Protein AF-A0A3M1CI33-F1 (afdb_monomer_lite)

Sequence (345 aa):
AIKYLRELHRIFGDWTTALAAYNCGENLVLRLIKRQGINYLDDFWDLYQRLPEQTRRYVPKFIAVLNIVKQPEKFGFELPEPEKPPEVEEIEITKRLHLKDIARVLGVGQDVLVGLNPELRRKVVPSGGYNLKVPRGKGKLASALDSLPEYKPPQPRYVVHRIRQGDTLSGLARRYRVKVADICRVNRIRPNSILRIGQKLRIPNRRGARKARRRGRSAKAVKKARRFVEVVVKPGDSMWGLARRYGSDVDTIKRLNGLRDYSLRVGQKLRIPSSGRQAAAAERHGPSKPGSSESVGTYSVQPGDTLFSIAKRHGMKLQRLLDLNGLEENSAIRPGQVIRVERKD

Secondary structure (DSSP, 8-state):
-HHHHHHHHHHHSSHHHHHHHHHH-HHHHHHHHHHH--SS---TTTTGGGS-HHHHHHHHHHHHHHHHHHSTGGGT--PPPPPPPP-EEEEEE-S-EEHHHHHHHHT--HHHHHHH-TT-TTSEEPSS-EEEEEETT-GGGHHHHHTSPP-PPPP--EEEEE--TT--HHHHHHHHT--HHHHHHHHT--TTPPPPTT-EEEEE-HHHHHHHHHHHHHSSS--S--PEEEEEPPTT--HHHHHHHTT--HHHHHHHTT-SSS---TT-EEEEEPPTTTHHHHTT-S-PPPS----EEEEEPPTT--HHHHHHHTT--HHHHHHHHT--TTPPP-TT-EEEEEPP-

Structure (mmCIF, N/CA/C/O backbone):
data_AF-A0A3M1CI33-F1
#
_entry.id   AF-A0A3M1CI33-F1
#
loop_
_atom_site.group_PDB
_atom_site.id
_atom_site.type_symbol
_atom_site.label_atom_id
_atom_site.label_alt_id
_atom_site.label_comp_id
_atom_site.label_asym_id
_atom_site.label_entity_id
_atom_site.label_seq_id
_atom_site.pdbx_PDB_ins_code
_atom_site.Cartn_x
_atom_site.Cartn_y
_atom_site.Cartn_z
_atom_site.occupancy
_atom_site.B_iso_or_equiv
_atom_site.auth_seq_id
_atom_site.auth_comp_id
_atom_site.auth_asym_id
_atom_site.auth_atom_id
_atom_site.pdbx_PDB_model_num
ATOM 1 N N . ALA A 1 1 ? 10.468 7.128 -9.703 1.00 78.00 1 ALA A N 1
ATOM 2 C CA . ALA A 1 1 ? 11.440 6.082 -10.092 1.00 78.00 1 ALA A CA 1
ATOM 3 C C . ALA A 1 1 ? 12.525 6.631 -11.020 1.00 78.00 1 ALA A C 1
ATOM 5 O O . ALA A 1 1 ? 13.670 6.653 -10.603 1.00 78.00 1 ALA A O 1
ATOM 6 N N . ILE A 1 2 ? 12.190 7.159 -12.208 1.00 87.19 2 ILE A N 1
ATOM 7 C CA . ILE A 1 2 ? 13.179 7.649 -13.198 1.00 87.19 2 ILE A CA 1
ATOM 8 C C . ILE A 1 2 ? 14.143 8.704 -12.629 1.00 87.19 2 ILE A C 1
ATOM 10 O O . ILE A 1 2 ? 15.347 8.591 -12.822 1.00 87.19 2 ILE A O 1
ATOM 14 N N . LYS A 1 3 ? 13.641 9.699 -11.880 1.00 90.50 3 LYS A N 1
ATOM 15 C CA . LYS A 1 3 ? 14.492 10.716 -11.230 1.00 90.50 3 LYS A CA 1
ATOM 16 C C . LYS A 1 3 ? 15.559 10.087 -10.322 1.00 90.50 3 LYS A C 1
ATOM 18 O O . LYS A 1 3 ? 16.711 10.490 -10.383 1.00 90.50 3 LYS A O 1
ATOM 23 N N . TYR A 1 4 ? 15.173 9.072 -9.550 1.00 92.56 4 TYR A N 1
ATOM 24 C CA . TYR A 1 4 ? 16.078 8.356 -8.654 1.00 92.56 4 TYR A CA 1
ATOM 25 C C . TYR A 1 4 ? 17.070 7.471 -9.423 1.00 92.56 4 TYR A C 1
ATOM 27 O O . TYR A 1 4 ? 18.250 7.482 -9.120 1.00 92.56 4 TYR A O 1
ATOM 35 N N . LEU A 1 5 ? 16.647 6.787 -10.493 1.00 93.62 5 LEU A N 1
ATOM 36 C CA . LEU A 1 5 ? 17.579 6.051 -11.363 1.00 93.62 5 LEU A CA 1
ATOM 37 C C . LEU A 1 5 ? 18.634 6.966 -12.005 1.00 93.62 5 LEU A C 1
ATOM 39 O O . LEU A 1 5 ? 19.794 6.582 -12.098 1.00 93.62 5 LEU A O 1
ATOM 43 N N . ARG A 1 6 ? 18.258 8.188 -12.409 1.00 95.62 6 ARG A N 1
ATOM 44 C CA . ARG A 1 6 ? 19.215 9.194 -12.907 1.00 95.62 6 ARG A CA 1
ATOM 45 C C . ARG A 1 6 ? 20.201 9.639 -11.827 1.00 95.62 6 ARG A C 1
ATOM 47 O O . ARG A 1 6 ? 21.358 9.889 -12.136 1.00 95.62 6 ARG A O 1
ATOM 54 N N . GLU A 1 7 ? 19.750 9.756 -10.584 1.00 95.12 7 GLU A N 1
ATOM 55 C CA . GLU A 1 7 ? 20.612 10.063 -9.440 1.00 95.12 7 GLU A CA 1
ATOM 56 C C . GLU A 1 7 ? 21.604 8.927 -9.171 1.00 95.12 7 GLU A C 1
ATOM 58 O O . GLU A 1 7 ? 22.800 9.179 -9.093 1.00 95.12 7 GLU A O 1
ATOM 63 N N . LEU A 1 8 ? 21.139 7.675 -9.172 1.00 94.06 8 LEU A N 1
ATOM 64 C CA . LEU A 1 8 ? 22.005 6.498 -9.071 1.00 94.06 8 LEU A CA 1
ATOM 65 C C . LEU A 1 8 ? 23.036 6.454 -10.205 1.00 94.06 8 LEU A C 1
ATOM 67 O O . LEU A 1 8 ? 24.209 6.212 -9.953 1.00 94.06 8 LEU A O 1
ATOM 71 N N . HIS A 1 9 ? 22.637 6.761 -11.439 1.00 93.75 9 HIS A N 1
ATOM 72 C CA . HIS A 1 9 ? 23.576 6.846 -12.557 1.00 93.75 9 HIS A CA 1
ATOM 73 C C . HIS A 1 9 ? 24.620 7.958 -12.371 1.00 93.75 9 HIS A C 1
ATOM 75 O O . HIS A 1 9 ? 25.774 7.777 -12.732 1.00 93.75 9 HIS A O 1
ATOM 81 N N . ARG A 1 10 ? 24.259 9.105 -11.782 1.00 93.19 10 ARG A N 1
ATOM 82 C CA . ARG A 1 10 ? 25.243 10.153 -11.447 1.00 93.19 10 ARG A CA 1
ATOM 83 C C . ARG A 1 10 ? 26.230 9.704 -10.369 1.00 93.19 10 ARG A C 1
ATOM 85 O O . ARG A 1 10 ? 27.366 10.151 -10.395 1.00 93.19 10 ARG A O 1
ATOM 92 N N . ILE A 1 11 ? 25.794 8.855 -9.437 1.00 90.06 11 ILE A N 1
ATOM 93 C CA . ILE A 1 11 ? 26.641 8.311 -8.366 1.00 90.06 11 ILE A CA 1
ATOM 94 C C . ILE A 1 11 ? 27.604 7.252 -8.914 1.00 90.06 11 ILE A C 1
ATOM 96 O O . ILE A 1 11 ? 28.782 7.273 -8.576 1.00 90.06 11 ILE A O 1
ATOM 100 N N . PHE A 1 12 ? 27.102 6.319 -9.727 1.00 89.44 12 PHE A N 1
ATOM 101 C CA . PHE A 1 12 ? 27.856 5.133 -10.147 1.00 89.44 12 PHE A CA 1
ATOM 102 C C . PHE A 1 12 ? 28.451 5.224 -11.555 1.00 89.44 12 PHE A C 1
ATOM 104 O O . PHE A 1 12 ? 29.229 4.357 -11.918 1.00 89.44 12 PHE A O 1
ATOM 111 N N . GLY A 1 13 ? 28.073 6.215 -12.365 1.00 88.88 13 GLY A N 1
ATOM 112 C CA . GLY A 1 13 ? 28.573 6.422 -13.731 1.00 88.88 13 GLY A CA 1
ATOM 113 C C . GLY A 1 13 ? 28.147 5.375 -14.770 1.00 88.88 13 GLY A C 1
ATOM 114 O O . GLY A 1 13 ? 28.342 5.608 -15.958 1.00 88.88 13 GLY A O 1
ATOM 115 N N . ASP A 1 14 ? 27.531 4.269 -14.345 1.00 90.06 14 ASP A N 1
ATOM 116 C CA . ASP A 1 14 ? 27.065 3.183 -15.206 1.00 90.06 14 ASP A CA 1
ATOM 117 C C . ASP A 1 14 ? 25.611 2.770 -14.896 1.00 90.06 14 ASP A C 1
ATOM 119 O O . ASP A 1 14 ? 25.157 2.731 -13.743 1.00 90.06 14 ASP A O 1
ATOM 123 N N . TRP A 1 15 ? 24.859 2.436 -15.949 1.00 92.81 15 TRP A N 1
ATOM 124 C CA . TRP A 1 15 ? 23.454 2.043 -15.848 1.00 92.81 15 TRP A CA 1
ATOM 125 C C . TRP A 1 15 ? 23.265 0.657 -15.237 1.00 92.81 15 TRP A C 1
ATOM 127 O O . TRP A 1 15 ? 22.269 0.444 -14.542 1.00 92.81 15 TRP A O 1
ATOM 137 N N . THR A 1 16 ? 24.181 -0.286 -15.460 1.00 94.44 16 THR A N 1
ATOM 138 C CA . THR A 1 16 ? 24.061 -1.636 -14.892 1.00 94.44 16 THR A CA 1
ATOM 139 C C . THR A 1 16 ? 24.287 -1.617 -13.379 1.00 94.44 16 THR A C 1
ATOM 141 O O . THR A 1 16 ? 23.487 -2.195 -12.632 1.00 94.44 16 THR A O 1
ATOM 144 N N . THR A 1 17 ? 25.254 -0.833 -12.899 1.00 93.19 17 THR A N 1
ATOM 145 C CA . THR A 1 17 ? 25.469 -0.579 -11.467 1.00 93.19 17 THR A CA 1
ATOM 146 C C . THR A 1 17 ? 24.316 0.224 -10.860 1.00 93.19 17 THR A C 1
ATOM 148 O O . THR A 1 17 ? 23.831 -0.112 -9.775 1.00 93.19 17 THR A O 1
ATOM 151 N N . ALA A 1 18 ? 23.780 1.223 -11.572 1.00 94.75 18 ALA A N 1
ATOM 152 C CA . ALA A 1 18 ? 22.598 1.962 -11.124 1.00 94.75 18 ALA A CA 1
ATOM 153 C C . ALA A 1 18 ? 21.359 1.057 -10.977 1.00 94.75 18 ALA A C 1
ATOM 155 O O . ALA A 1 18 ? 20.612 1.179 -10.003 1.00 94.75 18 ALA A O 1
ATOM 156 N N . LEU A 1 19 ? 21.147 0.109 -11.898 1.00 94.94 19 LEU A N 1
ATOM 157 C CA . LEU A 1 19 ? 20.074 -0.888 -11.804 1.00 94.94 19 LEU A CA 1
ATOM 158 C C . LEU A 1 19 ? 20.275 -1.836 -10.615 1.00 94.94 19 LEU A C 1
ATOM 160 O O . LEU A 1 19 ? 19.308 -2.154 -9.915 1.00 94.94 19 LEU A O 1
ATOM 164 N N . ALA A 1 20 ? 21.512 -2.258 -10.350 1.00 95.38 20 ALA A N 1
ATOM 165 C CA . ALA A 1 20 ? 21.834 -3.065 -9.178 1.00 95.38 20 ALA A CA 1
ATOM 166 C C . ALA A 1 20 ? 21.543 -2.307 -7.872 1.00 95.38 20 ALA A C 1
ATOM 168 O O . ALA A 1 20 ? 20.872 -2.836 -6.979 1.00 95.38 20 ALA A O 1
ATOM 169 N N . ALA A 1 21 ? 21.975 -1.046 -7.786 1.00 94.81 21 ALA A N 1
ATOM 170 C CA . ALA A 1 21 ? 21.731 -0.166 -6.647 1.00 94.81 21 ALA A CA 1
ATOM 171 C C . ALA A 1 21 ? 20.241 0.127 -6.440 1.00 94.81 21 ALA A C 1
ATOM 173 O O . ALA A 1 21 ? 19.770 0.151 -5.306 1.00 94.81 21 ALA A O 1
ATOM 174 N N . TYR A 1 22 ? 19.468 0.271 -7.517 1.00 94.81 22 TYR A N 1
ATOM 175 C CA . TYR A 1 22 ? 18.018 0.425 -7.427 1.00 94.81 22 TYR A CA 1
ATOM 176 C C . TYR A 1 22 ? 17.343 -0.804 -6.798 1.00 94.81 22 TYR A C 1
ATOM 178 O O . TYR A 1 22 ? 16.369 -0.666 -6.059 1.00 94.81 22 TYR A O 1
ATOM 186 N N . ASN A 1 23 ? 17.866 -2.006 -7.065 1.00 95.25 23 ASN A N 1
ATOM 187 C CA . ASN A 1 23 ? 17.307 -3.255 -6.552 1.00 95.25 23 ASN A CA 1
ATOM 188 C C . ASN A 1 23 ? 17.706 -3.554 -5.095 1.00 95.25 23 ASN A C 1
ATOM 190 O O . ASN A 1 23 ? 16.839 -3.900 -4.294 1.00 95.25 23 ASN A O 1
ATOM 194 N N . CYS A 1 24 ? 18.989 -3.421 -4.736 1.00 94.00 24 CYS A N 1
ATOM 195 C CA . CYS A 1 24 ? 19.491 -3.787 -3.397 1.00 94.00 24 CYS A CA 1
ATOM 196 C C . CYS A 1 24 ? 19.900 -2.618 -2.496 1.00 94.00 24 CYS A C 1
ATOM 198 O O . CYS A 1 24 ? 20.311 -2.834 -1.354 1.00 94.00 24 CYS A O 1
ATOM 200 N N . GLY A 1 25 ? 19.743 -1.390 -2.981 1.00 94.56 25 GLY A N 1
ATOM 201 C CA . GLY A 1 25 ? 20.085 -0.161 -2.281 1.00 94.56 25 GLY A CA 1
ATOM 202 C C . GLY A 1 25 ? 21.500 0.326 -2.592 1.00 94.56 25 GLY A C 1
ATOM 203 O O . GLY A 1 25 ? 22.479 -0.416 -2.501 1.00 94.56 25 GLY A O 1
ATOM 204 N N . GLU A 1 26 ? 21.614 1.624 -2.865 1.00 94.00 26 GLU A N 1
ATOM 205 C CA . GLU A 1 26 ? 22.874 2.330 -3.140 1.00 94.00 26 GLU A CA 1
ATOM 206 C C . GLU A 1 26 ? 23.936 2.129 -2.049 1.00 94.00 26 GLU A C 1
ATOM 208 O O . GLU A 1 26 ? 25.097 1.871 -2.348 1.00 94.00 26 GLU A O 1
ATOM 213 N N . ASN A 1 27 ? 23.535 2.132 -0.774 1.00 93.81 27 ASN A N 1
ATOM 214 C CA . ASN A 1 27 ? 24.447 1.965 0.359 1.00 93.81 27 ASN A CA 1
ATOM 215 C C . ASN A 1 27 ? 25.065 0.565 0.436 1.00 93.81 27 ASN A C 1
ATOM 217 O O . ASN A 1 27 ? 26.115 0.375 1.052 1.00 93.81 27 ASN A O 1
ATOM 221 N N . LEU A 1 28 ? 24.408 -0.454 -0.124 1.00 93.62 28 LEU A N 1
ATOM 222 C CA . LEU A 1 28 ? 25.008 -1.779 -0.225 1.00 93.62 28 LEU A CA 1
ATOM 223 C C . LEU A 1 28 ? 26.097 -1.772 -1.294 1.00 93.62 28 LEU A C 1
ATOM 225 O O . LEU A 1 28 ? 27.211 -2.199 -1.005 1.00 93.62 28 LEU A O 1
ATOM 229 N N . VAL A 1 29 ? 25.784 -1.235 -2.474 1.00 91.81 29 VAL A N 1
ATOM 230 C CA . VAL A 1 29 ? 26.711 -1.136 -3.607 1.00 91.81 29 VAL A CA 1
ATOM 231 C C . VAL A 1 29 ? 27.935 -0.297 -3.231 1.00 91.81 29 VAL A C 1
ATOM 233 O O . VAL A 1 29 ? 29.051 -0.796 -3.309 1.00 91.81 29 VAL A O 1
ATOM 236 N N . LEU A 1 30 ? 27.750 0.900 -2.666 1.00 90.44 30 LEU A N 1
ATOM 237 C CA . LEU A 1 30 ? 28.849 1.756 -2.193 1.00 90.44 30 LEU A CA 1
ATOM 238 C C . LEU A 1 30 ? 29.751 1.059 -1.162 1.00 90.44 30 LEU A C 1
ATOM 240 O O . LEU A 1 30 ? 30.970 1.211 -1.193 1.00 90.44 30 LEU A O 1
ATOM 244 N N . ARG A 1 31 ? 29.181 0.259 -0.248 1.00 90.44 31 ARG A N 1
ATOM 245 C CA . ARG A 1 31 ? 29.970 -0.529 0.719 1.00 90.44 31 ARG A CA 1
ATOM 246 C C . ARG A 1 31 ? 30.738 -1.679 0.077 1.00 90.44 31 ARG A C 1
ATOM 248 O O . ARG A 1 31 ? 31.712 -2.139 0.671 1.00 90.44 31 ARG A O 1
ATOM 255 N N . LEU A 1 32 ? 30.267 -2.220 -1.043 1.00 89.62 32 LEU A N 1
ATOM 256 C CA . LEU A 1 32 ? 31.001 -3.237 -1.792 1.00 89.62 32 LEU A CA 1
ATOM 257 C C . LEU A 1 32 ? 32.177 -2.598 -2.524 1.00 89.62 32 LEU A C 1
ATOM 259 O O . LEU A 1 32 ? 33.297 -3.046 -2.301 1.00 89.62 32 LEU A O 1
ATOM 263 N N . ILE A 1 33 ? 31.929 -1.502 -3.245 1.00 86.81 33 ILE A N 1
ATOM 264 C CA . ILE A 1 33 ? 32.954 -0.715 -3.947 1.00 86.81 33 ILE A CA 1
ATOM 265 C C . ILE A 1 33 ? 34.055 -0.281 -2.971 1.00 86.81 33 ILE A C 1
ATOM 267 O O . ILE A 1 33 ? 35.228 -0.604 -3.131 1.00 86.81 33 ILE A O 1
ATOM 271 N N . LYS A 1 34 ? 33.673 0.345 -1.849 1.00 85.06 34 LYS A N 1
ATOM 272 C CA . LYS A 1 34 ? 34.632 0.822 -0.840 1.00 85.06 34 LYS A CA 1
ATOM 273 C C . LYS A 1 34 ? 35.506 -0.291 -0.244 1.00 85.06 34 LYS A C 1
ATOM 275 O O . LYS A 1 34 ? 36.635 -0.027 0.150 1.00 85.06 34 LYS A O 1
ATOM 280 N N . ARG A 1 35 ? 34.998 -1.525 -0.143 1.00 83.12 35 ARG A N 1
ATOM 281 C CA . ARG A 1 35 ? 35.757 -2.664 0.408 1.00 83.12 35 ARG A CA 1
ATOM 282 C C . ARG A 1 35 ? 36.789 -3.231 -0.559 1.00 83.12 35 ARG A C 1
ATOM 284 O O . ARG A 1 35 ? 37.638 -3.993 -0.116 1.00 83.12 35 ARG A O 1
ATOM 291 N N . GLN A 1 36 ? 36.704 -2.897 -1.842 1.00 73.81 36 GLN A N 1
ATOM 292 C CA . GLN A 1 36 ? 37.652 -3.381 -2.839 1.00 73.81 36 GLN A CA 1
ATOM 293 C C . GLN A 1 36 ? 39.007 -2.683 -2.686 1.00 73.81 36 GLN A C 1
ATOM 295 O O . GLN A 1 36 ? 40.036 -3.302 -2.924 1.00 73.81 36 GLN A O 1
ATOM 300 N N . GLY A 1 37 ? 39.005 -1.420 -2.239 1.00 67.25 37 GLY A N 1
ATOM 301 C CA . GLY A 1 37 ? 40.228 -0.634 -2.062 1.00 67.25 37 GLY A CA 1
ATOM 302 C C . GLY A 1 37 ? 40.917 -0.275 -3.381 1.00 67.25 37 GLY A C 1
ATOM 303 O O . GLY A 1 37 ? 42.125 -0.064 -3.383 1.00 67.25 37 GLY A O 1
ATOM 304 N N . ILE A 1 38 ? 40.170 -0.232 -4.490 1.00 66.38 38 ILE A N 1
ATOM 305 C CA . ILE A 1 38 ? 40.704 0.001 -5.836 1.00 66.38 38 ILE A CA 1
ATOM 306 C C . ILE A 1 38 ? 40.180 1.339 -6.377 1.00 66.38 38 ILE A C 1
ATOM 308 O O . ILE A 1 38 ? 39.038 1.710 -6.122 1.00 66.38 38 ILE A O 1
ATOM 312 N N . ASN A 1 39 ? 41.029 2.072 -7.104 1.00 56.47 39 ASN A N 1
ATOM 313 C CA . ASN A 1 39 ? 40.756 3.414 -7.642 1.00 56.47 39 ASN A CA 1
ATOM 314 C C . ASN A 1 39 ? 40.102 3.399 -9.042 1.00 56.47 39 ASN A C 1
ATOM 316 O O . ASN A 1 39 ? 40.290 4.340 -9.812 1.00 56.47 39 ASN A O 1
ATOM 320 N N . TYR A 1 40 ? 39.360 2.348 -9.399 1.00 60.31 40 TYR A N 1
ATOM 321 C CA . TYR A 1 40 ? 38.567 2.317 -10.632 1.00 60.31 40 TYR A CA 1
ATOM 322 C C . TYR A 1 40 ? 37.067 2.332 -10.317 1.00 60.31 40 TYR A C 1
ATOM 324 O O . TYR A 1 40 ? 36.633 1.980 -9.219 1.00 60.31 40 TYR A O 1
ATOM 332 N N . LEU A 1 41 ? 36.276 2.798 -11.283 1.00 61.72 41 LEU A N 1
ATOM 333 C CA . LEU A 1 41 ? 34.821 2.800 -11.200 1.00 61.72 41 LEU A CA 1
ATOM 334 C C . LEU A 1 41 ? 34.321 1.368 -11.439 1.00 61.72 41 LEU A C 1
ATOM 336 O O . LEU A 1 41 ? 34.299 0.923 -12.580 1.00 61.72 41 LEU A O 1
ATOM 340 N N . ASP A 1 42 ? 33.974 0.654 -10.367 1.00 67.94 42 ASP A N 1
ATOM 341 C CA . ASP A 1 42 ? 33.413 -0.702 -10.451 1.00 67.94 42 ASP A CA 1
ATOM 342 C C . ASP A 1 42 ? 32.134 -0.730 -11.303 1.00 67.94 42 ASP A C 1
ATOM 344 O O . ASP A 1 42 ? 31.173 0.009 -11.035 1.00 67.94 42 ASP A O 1
ATOM 348 N N . ASP A 1 43 ? 32.089 -1.646 -12.271 1.00 83.00 43 ASP A N 1
ATOM 349 C CA . ASP A 1 43 ? 30.861 -1.962 -12.988 1.00 83.00 43 ASP A CA 1
ATOM 350 C C . ASP A 1 43 ? 30.059 -3.079 -12.284 1.00 83.00 43 ASP A C 1
ATOM 352 O O . ASP A 1 43 ? 30.451 -3.658 -11.262 1.00 83.00 43 ASP A O 1
ATOM 356 N N . PHE A 1 44 ? 28.859 -3.368 -12.786 1.00 90.12 44 PHE A N 1
ATOM 357 C CA . PHE A 1 44 ? 28.011 -4.412 -12.210 1.00 90.12 44 PHE A CA 1
ATOM 358 C C . PHE A 1 44 ? 28.672 -5.798 -12.223 1.00 90.12 44 PHE A C 1
ATOM 360 O O . PHE A 1 44 ? 28.406 -6.607 -11.326 1.00 90.12 44 PHE A O 1
ATOM 367 N N . TRP A 1 45 ? 29.477 -6.093 -13.242 1.00 90.19 45 TRP A N 1
ATOM 368 C CA . TRP A 1 45 ? 30.092 -7.397 -13.456 1.00 90.19 45 TRP A CA 1
ATOM 369 C C . TRP A 1 45 ? 31.260 -7.620 -12.498 1.00 90.19 45 TRP A C 1
ATOM 371 O O . TRP A 1 45 ? 31.359 -8.710 -11.929 1.00 90.19 45 TRP A O 1
ATOM 381 N N . ASP A 1 46 ? 32.027 -6.573 -12.200 1.00 88.25 46 ASP A N 1
ATOM 382 C CA . ASP A 1 46 ? 33.055 -6.577 -11.152 1.00 88.25 46 ASP A CA 1
ATOM 383 C C . ASP A 1 46 ? 32.446 -6.879 -9.775 1.00 88.25 46 ASP A C 1
ATOM 385 O O . ASP A 1 46 ? 32.970 -7.656 -8.967 1.00 88.25 46 ASP A O 1
ATOM 389 N N . LEU A 1 47 ? 31.267 -6.308 -9.510 1.00 89.00 47 LEU A N 1
ATOM 390 C CA . LEU A 1 47 ? 30.529 -6.515 -8.264 1.00 89.00 47 LEU A CA 1
ATOM 391 C C . LEU A 1 47 ? 29.726 -7.816 -8.239 1.00 89.00 47 LEU A C 1
ATOM 393 O O . LEU A 1 47 ? 29.218 -8.184 -7.171 1.00 89.00 47 LEU A O 1
ATOM 397 N N . TYR A 1 48 ? 29.605 -8.518 -9.371 1.00 91.94 48 TYR A N 1
ATOM 398 C CA . TYR A 1 48 ? 28.605 -9.559 -9.578 1.00 91.94 48 TYR A CA 1
ATOM 399 C C . TYR A 1 48 ? 28.613 -10.570 -8.445 1.00 91.94 48 TYR A C 1
ATOM 401 O O . TYR A 1 48 ? 27.614 -10.699 -7.754 1.00 91.94 48 TYR A O 1
ATOM 409 N N . GLN A 1 49 ? 29.739 -11.230 -8.169 1.00 91.38 49 GLN A N 1
ATOM 410 C CA . GLN A 1 49 ? 29.808 -12.306 -7.170 1.00 91.38 49 GLN A CA 1
ATOM 411 C C . GLN A 1 49 ? 29.525 -11.848 -5.730 1.00 91.38 49 GLN A C 1
ATOM 413 O O . GLN A 1 49 ? 29.143 -12.662 -4.889 1.00 91.38 49 GLN A O 1
ATOM 418 N N . ARG A 1 50 ? 29.681 -10.552 -5.439 1.00 90.81 50 ARG A N 1
ATOM 419 C CA . ARG A 1 50 ? 29.511 -9.975 -4.097 1.00 90.81 50 ARG A CA 1
ATOM 420 C C . ARG A 1 50 ? 28.111 -9.401 -3.866 1.00 90.81 50 ARG A C 1
ATOM 422 O O . ARG A 1 50 ? 27.762 -9.065 -2.731 1.00 90.81 50 ARG A O 1
ATOM 429 N N . LEU A 1 51 ? 27.306 -9.282 -4.921 1.00 93.06 51 LEU A N 1
ATOM 430 C CA . LEU A 1 51 ? 25.934 -8.795 -4.843 1.00 93.06 51 LEU A CA 1
ATOM 431 C C . LEU A 1 51 ? 24.965 -9.879 -4.335 1.00 93.06 51 LEU A C 1
ATOM 433 O O . LEU A 1 51 ? 25.165 -11.075 -4.580 1.00 93.06 51 LEU A O 1
ATOM 437 N N . PRO A 1 52 ? 23.858 -9.482 -3.675 1.00 95.50 52 PRO A N 1
ATOM 438 C CA . PRO A 1 52 ? 22.784 -10.405 -3.328 1.00 95.50 52 PRO A CA 1
ATOM 439 C C . PRO A 1 52 ? 22.292 -11.179 -4.554 1.00 95.50 52 PRO A C 1
ATOM 441 O O . PRO A 1 52 ? 22.183 -10.627 -5.649 1.00 95.50 52 PRO A O 1
ATOM 444 N N . GLU A 1 53 ? 21.927 -12.449 -4.371 1.00 95.31 53 GLU A N 1
ATOM 445 C CA . GLU A 1 53 ? 21.472 -13.310 -5.472 1.00 95.31 53 GLU A CA 1
ATOM 446 C C . GLU A 1 53 ? 20.300 -12.711 -6.262 1.00 95.31 53 GLU A C 1
ATOM 448 O O . GLU A 1 53 ? 20.257 -12.808 -7.489 1.00 95.31 53 GLU A O 1
ATOM 453 N N . GLN A 1 54 ? 19.377 -12.038 -5.572 1.00 93.75 54 GLN A N 1
ATOM 454 C CA . GLN A 1 54 ? 18.260 -11.344 -6.211 1.00 93.75 54 GLN A CA 1
ATOM 455 C C . GLN A 1 54 ? 18.753 -10.282 -7.206 1.00 93.75 54 GLN A C 1
ATOM 457 O O . GLN A 1 54 ? 18.294 -10.264 -8.347 1.00 93.75 54 GLN A O 1
ATOM 462 N N . THR A 1 55 ? 19.741 -9.471 -6.819 1.00 95.12 55 THR A N 1
ATOM 463 C CA . THR A 1 55 ? 20.341 -8.424 -7.659 1.00 95.12 55 THR A CA 1
ATOM 464 C C . THR A 1 55 ? 21.131 -9.003 -8.825 1.00 95.12 55 THR A C 1
ATOM 466 O O . THR A 1 55 ? 20.973 -8.547 -9.957 1.00 95.12 55 THR A O 1
ATOM 469 N N . ARG A 1 56 ? 21.934 -10.048 -8.570 1.00 95.31 56 ARG A N 1
ATOM 470 C CA . ARG A 1 56 ? 22.713 -10.754 -9.605 1.00 95.31 56 ARG A CA 1
ATOM 471 C C . ARG A 1 56 ? 21.829 -11.304 -10.716 1.00 95.31 56 ARG A C 1
ATOM 473 O O . ARG A 1 56 ? 22.247 -11.365 -11.864 1.00 95.31 56 ARG A O 1
ATOM 480 N N . ARG A 1 57 ? 20.598 -11.699 -10.384 1.00 95.75 57 ARG A N 1
ATOM 481 C CA . ARG A 1 57 ? 19.597 -12.149 -11.360 1.00 95.75 57 ARG A CA 1
ATOM 482 C C . ARG A 1 57 ? 18.800 -10.993 -11.965 1.00 95.75 57 ARG A C 1
ATOM 484 O O . ARG A 1 57 ? 18.315 -11.131 -13.081 1.00 95.75 57 ARG A O 1
ATOM 491 N N . TYR A 1 58 ? 18.633 -9.885 -11.248 1.00 95.62 58 TYR A N 1
ATOM 492 C CA . TYR A 1 58 ? 17.816 -8.748 -11.674 1.00 95.62 58 TYR A CA 1
ATOM 493 C C . TYR A 1 58 ? 18.383 -8.046 -12.914 1.00 95.62 58 TYR A C 1
ATOM 495 O O . TYR A 1 58 ? 17.665 -7.891 -13.901 1.00 95.62 58 TYR A O 1
ATOM 503 N N . VAL A 1 59 ? 19.661 -7.657 -12.890 1.00 95.31 59 VAL A N 1
ATOM 504 C CA . VAL A 1 59 ? 20.262 -6.865 -13.979 1.00 95.31 59 VAL A CA 1
ATOM 505 C C . VAL A 1 59 ? 20.358 -7.659 -15.293 1.00 95.31 59 VAL A C 1
ATOM 507 O O . VAL A 1 59 ? 19.858 -7.159 -16.301 1.00 95.31 59 VAL A O 1
ATOM 510 N N . PRO A 1 60 ? 20.855 -8.917 -15.328 1.00 96.38 60 PRO A N 1
ATOM 511 C CA . PRO A 1 60 ? 20.870 -9.703 -16.563 1.00 96.38 60 PRO A CA 1
ATOM 512 C C . PRO A 1 60 ? 19.470 -9.970 -17.120 1.00 96.38 60 PRO A C 1
ATOM 514 O O . PRO A 1 60 ? 19.277 -9.923 -18.331 1.00 96.38 60 PRO A O 1
ATOM 517 N N . LYS A 1 61 ? 18.465 -10.190 -16.256 1.00 96.12 61 LYS A N 1
ATOM 518 C CA . LYS A 1 61 ? 17.066 -10.314 -16.698 1.00 96.12 61 LYS A CA 1
ATOM 519 C C . LYS A 1 61 ? 16.568 -9.035 -17.358 1.00 96.12 61 LYS A C 1
ATOM 521 O O . LYS A 1 61 ? 15.895 -9.112 -18.378 1.00 96.12 61 LYS A O 1
ATOM 526 N N . PHE A 1 62 ? 16.897 -7.875 -16.795 1.00 94.88 62 PHE A N 1
ATOM 527 C CA . PHE A 1 62 ? 16.529 -6.592 -17.385 1.00 94.88 62 PHE A CA 1
ATOM 528 C C . PHE A 1 62 ? 17.150 -6.421 -18.779 1.00 94.88 62 PHE A C 1
ATOM 530 O O . PHE A 1 62 ? 16.449 -6.062 -19.722 1.00 94.88 62 PHE A O 1
ATOM 537 N N . ILE A 1 63 ? 18.439 -6.747 -18.929 1.00 94.31 63 ILE A N 1
ATOM 538 C CA . ILE A 1 63 ? 19.146 -6.709 -20.220 1.00 94.31 63 ILE A CA 1
ATOM 539 C C . ILE A 1 63 ? 18.522 -7.698 -21.218 1.00 94.31 63 ILE A C 1
ATOM 541 O O . ILE A 1 63 ? 18.295 -7.342 -22.371 1.00 94.31 63 ILE A O 1
ATOM 545 N N . ALA A 1 64 ? 18.185 -8.914 -20.781 1.00 95.19 64 ALA A N 1
ATOM 546 C CA . ALA A 1 64 ? 17.524 -9.908 -21.624 1.00 95.19 64 ALA A CA 1
ATOM 547 C C . ALA A 1 64 ? 16.158 -9.417 -22.130 1.00 95.19 64 ALA A C 1
ATOM 549 O O . ALA A 1 64 ? 15.887 -9.501 -23.324 1.00 95.19 64 ALA A O 1
ATOM 550 N N . VAL A 1 65 ? 15.329 -8.839 -21.252 1.00 94.94 65 VAL A N 1
ATOM 551 C CA . VAL A 1 65 ? 14.042 -8.240 -21.644 1.00 94.94 65 VAL A CA 1
ATOM 552 C C . VAL A 1 65 ? 14.254 -7.096 -22.632 1.00 94.94 65 VAL A C 1
ATOM 554 O O . VAL A 1 65 ? 13.548 -7.025 -23.630 1.00 94.94 65 VAL A O 1
ATOM 557 N N . LEU A 1 66 ? 15.247 -6.230 -22.405 1.00 94.38 66 LEU A N 1
ATOM 558 C CA . LEU A 1 66 ? 15.573 -5.149 -23.336 1.00 94.38 66 LEU A CA 1
ATOM 559 C C . LEU A 1 66 ? 15.959 -5.684 -24.723 1.00 94.38 66 LEU A C 1
ATOM 561 O O . LEU A 1 66 ? 15.529 -5.127 -25.729 1.00 94.38 66 LEU A O 1
ATOM 565 N N . ASN A 1 67 ? 16.741 -6.763 -24.781 1.00 94.50 67 ASN A N 1
ATOM 566 C CA . ASN A 1 67 ? 17.129 -7.399 -26.040 1.00 94.50 67 ASN A CA 1
ATOM 567 C C . ASN A 1 67 ? 15.927 -8.020 -26.761 1.00 94.50 67 ASN A C 1
ATOM 569 O O . ASN A 1 67 ? 15.797 -7.834 -27.968 1.00 94.50 67 ASN A O 1
ATOM 573 N N . ILE A 1 68 ? 15.029 -8.685 -26.025 1.00 94.62 68 ILE A N 1
ATOM 574 C CA . ILE A 1 68 ? 13.781 -9.228 -26.576 1.00 94.62 68 ILE A CA 1
ATOM 575 C C . ILE A 1 68 ? 12.908 -8.101 -27.126 1.00 94.62 68 ILE A C 1
ATOM 577 O O . ILE A 1 68 ? 12.469 -8.176 -28.262 1.00 94.62 68 ILE A O 1
ATOM 581 N N . VAL A 1 69 ? 12.699 -7.023 -26.368 1.00 93.81 69 VAL A N 1
ATOM 582 C CA . VAL A 1 69 ? 11.854 -5.899 -26.805 1.00 93.81 69 VAL A CA 1
ATOM 583 C C . VAL A 1 69 ? 12.425 -5.190 -28.035 1.00 93.81 69 VAL A C 1
ATOM 585 O O . VAL A 1 69 ? 11.664 -4.735 -28.882 1.00 93.81 69 VAL A O 1
ATOM 588 N N . LYS A 1 70 ? 13.755 -5.105 -28.161 1.00 93.69 70 LYS A N 1
ATOM 589 C CA . LYS A 1 70 ? 14.413 -4.503 -29.331 1.00 93.69 70 LYS A CA 1
ATOM 590 C C . LYS A 1 70 ? 14.357 -5.378 -30.584 1.00 93.69 70 LYS A C 1
ATOM 592 O O . LYS A 1 70 ? 14.423 -4.833 -31.680 1.00 93.69 70 LYS A O 1
ATOM 597 N N . GLN A 1 71 ? 14.328 -6.703 -30.434 1.00 94.94 71 GLN A N 1
ATOM 598 C CA . GLN A 1 71 ? 14.370 -7.665 -31.543 1.00 94.94 71 GLN A CA 1
ATOM 599 C C . GLN A 1 71 ? 13.424 -8.849 -31.273 1.00 94.94 71 GLN A C 1
ATOM 601 O O . GLN A 1 71 ? 13.894 -9.980 -31.144 1.00 94.94 71 GLN A O 1
ATOM 606 N N . PRO A 1 72 ? 12.106 -8.625 -31.154 1.00 94.75 72 PRO A N 1
ATOM 607 C CA . PRO A 1 72 ? 11.182 -9.650 -30.668 1.00 94.75 72 PRO A CA 1
ATOM 608 C C . PRO A 1 72 ? 11.104 -10.858 -31.608 1.00 94.75 72 PRO A C 1
ATOM 610 O O . PRO A 1 72 ? 11.190 -11.994 -31.141 1.00 94.75 72 PRO A O 1
ATOM 613 N N . GLU A 1 73 ? 11.100 -10.619 -32.922 1.00 94.94 73 GLU A N 1
ATOM 614 C CA . GLU A 1 73 ? 11.070 -11.657 -33.963 1.00 94.94 73 GLU A CA 1
ATOM 615 C C . GLU A 1 73 ? 12.259 -12.624 -33.866 1.00 94.94 73 GLU A C 1
ATOM 617 O O . GLU A 1 73 ? 12.085 -13.838 -33.949 1.00 94.94 73 GLU A O 1
ATOM 622 N N . LYS A 1 74 ? 13.467 -12.110 -33.586 1.00 95.88 74 LYS A N 1
ATOM 623 C CA . LYS A 1 74 ? 14.684 -12.927 -33.414 1.00 95.88 74 LYS A CA 1
ATOM 624 C C . LYS A 1 74 ? 14.545 -13.951 -32.285 1.00 95.88 74 LYS A C 1
ATOM 626 O O . LYS A 1 74 ? 15.184 -15.000 -32.320 1.00 95.88 74 LYS A O 1
ATOM 631 N N . PHE A 1 75 ? 13.744 -13.634 -31.273 1.00 94.31 75 PHE A N 1
ATOM 632 C CA . PHE A 1 75 ? 13.506 -14.490 -30.114 1.00 94.31 75 PHE A CA 1
ATOM 633 C C . PHE A 1 75 ? 12.142 -15.198 -30.172 1.00 94.31 75 PHE A C 1
ATOM 635 O O . PHE A 1 75 ? 11.744 -15.800 -29.177 1.00 94.31 75 PHE A O 1
ATOM 642 N N . GLY A 1 76 ? 11.436 -15.143 -31.310 1.00 94.94 76 GLY A N 1
ATOM 643 C CA . GLY A 1 76 ? 10.140 -15.798 -31.502 1.00 94.94 76 GLY A CA 1
ATOM 644 C C . GLY A 1 76 ? 8.989 -15.151 -30.728 1.00 94.94 76 GLY A C 1
ATOM 645 O O . GLY A 1 76 ? 8.031 -15.838 -30.379 1.00 94.94 76 GLY A O 1
ATOM 646 N N . PHE A 1 77 ? 9.089 -13.857 -30.414 1.00 94.44 77 PHE A N 1
ATOM 647 C CA . PHE A 1 77 ? 8.017 -13.095 -29.778 1.00 94.44 77 PHE A CA 1
ATOM 648 C C . PHE A 1 77 ? 7.296 -12.210 -30.791 1.00 94.44 77 PHE A C 1
ATOM 650 O O . PHE A 1 77 ? 7.924 -11.506 -31.577 1.00 94.44 77 PHE A O 1
ATOM 657 N N . GLU A 1 78 ? 5.975 -12.166 -30.670 1.00 93.94 78 GLU A N 1
ATOM 658 C CA . GLU A 1 78 ? 5.128 -11.121 -31.237 1.00 93.94 78 GLU A CA 1
ATOM 659 C C . GLU A 1 78 ? 4.652 -10.248 -30.075 1.00 93.94 78 GLU A C 1
ATOM 661 O O . GLU A 1 78 ? 3.981 -10.723 -29.154 1.00 93.94 78 GLU A O 1
ATOM 666 N N . LEU A 1 79 ? 5.075 -8.982 -30.053 1.00 89.75 79 LEU A N 1
ATOM 667 C CA . LEU A 1 79 ? 4.711 -8.059 -28.980 1.00 89.75 79 LEU A CA 1
ATOM 668 C C . LEU A 1 79 ? 3.434 -7.299 -29.353 1.00 89.75 79 LEU A C 1
ATOM 670 O O . LEU A 1 79 ? 3.334 -6.817 -30.480 1.00 89.75 79 LEU A O 1
ATOM 674 N N . PRO A 1 80 ? 2.474 -7.150 -28.421 1.00 90.25 80 PRO A N 1
ATOM 675 C CA . PRO A 1 80 ? 1.293 -6.340 -28.671 1.00 90.25 80 PRO A CA 1
ATOM 676 C C . PRO A 1 80 ? 1.678 -4.868 -28.821 1.00 90.25 80 PRO A C 1
ATOM 678 O O . PRO A 1 80 ? 2.668 -4.405 -28.242 1.00 90.25 80 PRO A O 1
ATOM 681 N N . GLU A 1 81 ? 0.855 -4.113 -29.547 1.00 88.62 81 GLU A N 1
ATOM 682 C CA . GLU A 1 81 ? 1.006 -2.663 -29.584 1.00 88.62 81 GLU A CA 1
ATOM 683 C C . GLU A 1 81 ? 0.894 -2.077 -28.165 1.00 88.62 81 GLU A C 1
ATOM 685 O O . GLU A 1 81 ? -0.007 -2.457 -27.406 1.00 88.62 81 GLU A O 1
ATOM 690 N N . PRO A 1 82 ? 1.791 -1.151 -27.776 1.00 86.88 82 PRO A N 1
ATOM 691 C CA . PRO A 1 82 ? 1.704 -0.494 -26.483 1.00 86.88 82 PRO A CA 1
ATOM 692 C C . PRO A 1 82 ? 0.372 0.241 -26.319 1.00 86.88 82 PRO A C 1
ATOM 694 O O . PRO A 1 82 ? -0.037 1.017 -27.185 1.00 86.88 82 PRO A O 1
ATOM 697 N N . GLU A 1 83 ? -0.277 0.051 -25.170 1.00 88.19 83 GLU A N 1
ATOM 698 C CA . GLU A 1 83 ? -1.466 0.825 -24.821 1.00 88.19 83 GLU A CA 1
ATOM 699 C C . GLU A 1 83 ? -1.151 2.327 -24.834 1.00 88.19 83 GLU A C 1
ATOM 701 O O . GLU A 1 83 ? -0.118 2.782 -24.328 1.00 88.19 83 GLU A O 1
ATOM 706 N N . LYS A 1 84 ? -2.068 3.120 -25.397 1.00 86.94 84 LYS A N 1
ATOM 707 C CA . LYS A 1 84 ? -1.933 4.578 -25.389 1.00 86.94 84 LYS A CA 1
ATOM 708 C C . LYS A 1 84 ? -1.993 5.093 -23.945 1.00 86.94 84 LYS A C 1
ATOM 710 O O . LYS A 1 84 ? -2.841 4.634 -23.177 1.00 86.94 84 LYS A O 1
ATOM 715 N N . PRO A 1 85 ? -1.141 6.064 -23.565 1.00 82.88 85 PRO A N 1
ATOM 716 C CA . PRO A 1 85 ? -1.212 6.672 -22.245 1.00 82.88 85 PRO A CA 1
ATOM 717 C C . PRO A 1 85 ? -2.618 7.222 -21.966 1.00 82.88 85 PRO A C 1
ATOM 719 O O . PRO A 1 85 ? -3.215 7.829 -22.859 1.00 82.88 85 PRO A O 1
ATOM 722 N N . PRO A 1 86 ? -3.154 7.046 -20.746 1.00 82.88 86 PRO A N 1
ATOM 723 C CA . PRO A 1 86 ? -4.458 7.591 -20.407 1.00 82.88 86 PRO A CA 1
ATOM 724 C C . PRO A 1 86 ? -4.423 9.119 -20.482 1.00 82.88 86 PRO A C 1
ATOM 726 O O . PRO A 1 86 ? -3.510 9.757 -19.953 1.00 82.88 86 PRO A O 1
ATOM 729 N N . GLU A 1 87 ? -5.443 9.709 -21.101 1.00 88.62 87 GLU A N 1
ATOM 730 C CA . GLU A 1 87 ? -5.618 11.158 -21.101 1.00 88.62 87 GLU A CA 1
ATOM 731 C C . GLU A 1 87 ? -6.032 11.629 -19.702 1.00 88.62 87 GLU A C 1
ATOM 733 O O . GLU A 1 87 ? -7.128 11.326 -19.213 1.00 88.62 87 GLU A O 1
ATOM 738 N N . VAL A 1 88 ? -5.137 12.369 -19.050 1.00 93.44 88 VAL A N 1
ATOM 739 C CA . VAL A 1 88 ? -5.329 12.885 -17.693 1.00 93.44 88 VAL A CA 1
ATOM 740 C C . VAL A 1 88 ? -5.295 14.405 -17.663 1.00 93.44 88 VAL A C 1
ATOM 742 O O . VAL A 1 88 ? -4.588 15.046 -18.434 1.00 93.44 88 VAL A O 1
ATOM 745 N N . GLU A 1 89 ? -6.038 14.967 -16.722 1.00 93.81 89 GLU A N 1
ATOM 746 C CA . GLU A 1 89 ? -5.932 16.358 -16.290 1.00 93.81 89 GLU A CA 1
ATOM 747 C C . GLU A 1 89 ? -5.345 16.388 -14.875 1.00 93.81 89 GLU A C 1
ATOM 749 O O . GLU A 1 89 ? -5.571 15.470 -14.083 1.00 93.81 89 GLU A O 1
ATOM 754 N N . GLU A 1 90 ? -4.598 17.438 -14.540 1.00 93.62 90 GLU A N 1
ATOM 755 C CA . GLU A 1 90 ? -4.086 17.650 -13.185 1.00 93.62 90 GLU A CA 1
ATOM 756 C C . GLU A 1 90 ? -4.918 18.714 -12.470 1.00 93.62 90 GLU A C 1
ATOM 758 O O . GLU A 1 90 ? -5.161 19.795 -13.003 1.00 93.62 90 GLU A O 1
ATOM 763 N N . ILE A 1 91 ? -5.356 18.401 -11.251 1.00 92.81 91 ILE A N 1
ATOM 764 C CA . ILE A 1 91 ? -6.029 19.344 -10.357 1.00 92.81 91 ILE A CA 1
ATOM 765 C C . ILE A 1 91 ? -5.156 19.529 -9.124 1.00 92.81 91 ILE A C 1
ATOM 767 O O . ILE A 1 91 ? -4.836 18.553 -8.443 1.00 92.81 91 ILE A O 1
ATOM 771 N N . GLU A 1 92 ? -4.816 20.771 -8.797 1.00 92.75 92 GLU A N 1
ATOM 772 C CA . GLU A 1 92 ? -4.128 21.072 -7.549 1.00 92.75 92 GLU A CA 1
ATOM 773 C C . GLU A 1 92 ? -5.086 20.946 -6.357 1.00 92.75 92 GLU A C 1
ATOM 775 O O . GLU A 1 92 ? -6.161 21.541 -6.319 1.00 92.75 92 GLU A O 1
ATOM 780 N N . ILE A 1 93 ? -4.690 20.153 -5.363 1.00 91.75 93 ILE A N 1
ATOM 781 C CA . ILE A 1 93 ? -5.432 19.953 -4.122 1.00 91.75 93 ILE A CA 1
ATOM 782 C C . ILE A 1 93 ? -4.540 20.342 -2.947 1.00 91.75 93 ILE A C 1
ATOM 784 O O . ILE A 1 93 ? -3.493 19.745 -2.702 1.00 91.75 93 ILE A O 1
ATOM 788 N N . THR A 1 94 ? -4.989 21.319 -2.165 1.00 91.19 94 THR A N 1
ATOM 789 C CA . THR A 1 94 ? -4.244 21.826 -1.002 1.00 91.19 94 THR A CA 1
ATOM 790 C C . THR A 1 94 ? -4.556 21.054 0.282 1.00 91.19 94 THR A C 1
ATOM 792 O O . THR A 1 94 ? -3.693 20.898 1.154 1.00 91.19 94 THR A O 1
ATOM 795 N N . LYS A 1 95 ? -5.785 20.535 0.401 1.00 91.88 95 LYS A N 1
ATOM 796 C CA . LYS A 1 95 ? -6.290 19.830 1.586 1.00 91.88 95 LYS A CA 1
ATOM 797 C C . LYS A 1 95 ? -5.975 18.340 1.545 1.00 91.88 95 LYS A C 1
ATOM 799 O O . LYS A 1 95 ? -6.007 17.687 0.506 1.00 91.88 95 LYS A O 1
ATOM 804 N N . ARG A 1 96 ? -5.791 17.748 2.725 1.00 94.50 96 ARG A N 1
ATOM 805 C CA . ARG A 1 96 ? -5.716 16.292 2.849 1.00 94.50 96 ARG A CA 1
ATOM 806 C C . ARG A 1 96 ? -7.086 15.682 2.566 1.00 94.50 96 ARG A C 1
ATOM 808 O O . ARG A 1 96 ? -7.997 15.830 3.374 1.00 94.50 96 ARG A O 1
ATOM 815 N N . LEU A 1 97 ? -7.226 14.938 1.474 1.00 94.94 97 LEU A N 1
ATOM 816 C CA . LEU A 1 97 ? -8.495 14.326 1.063 1.00 94.94 97 LEU A CA 1
ATOM 817 C C . LEU A 1 97 ? -8.321 12.835 0.764 1.00 94.94 97 LEU A C 1
ATOM 819 O O . LEU A 1 97 ? -7.274 12.391 0.298 1.00 94.94 97 LEU A O 1
ATOM 823 N N . HIS A 1 98 ?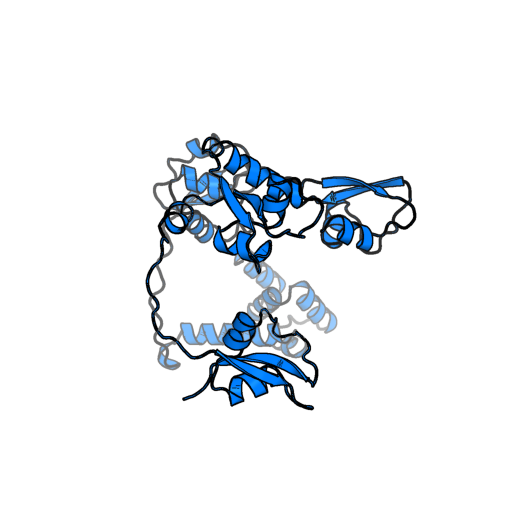 -9.347 12.028 1.035 1.00 95.56 98 HIS A N 1
ATOM 824 C CA . HIS A 1 98 ? -9.330 10.607 0.690 1.00 95.56 98 HIS A CA 1
ATOM 825 C C . HIS A 1 98 ? -9.891 10.404 -0.723 1.00 95.56 98 HIS A C 1
ATOM 827 O O . HIS A 1 98 ? -10.960 10.925 -1.040 1.00 95.56 98 HIS A O 1
ATOM 833 N N . LEU A 1 99 ? -9.236 9.578 -1.549 1.00 95.62 99 LEU A N 1
ATOM 834 C CA . LEU A 1 99 ? -9.622 9.356 -2.955 1.00 95.62 99 LEU A CA 1
ATOM 835 C C . LEU A 1 99 ? -11.078 8.904 -3.111 1.00 95.62 99 LEU A C 1
ATOM 837 O O . LEU A 1 99 ? -11.720 9.210 -4.099 1.00 95.62 99 LEU A O 1
ATOM 841 N N . LYS A 1 100 ? -11.624 8.197 -2.118 1.00 95.00 100 LYS A N 1
ATOM 842 C CA . LYS A 1 100 ? -13.045 7.804 -2.080 1.00 95.00 100 LYS A CA 1
ATOM 843 C C . LYS A 1 100 ? -14.018 8.991 -2.103 1.00 95.00 100 LYS A C 1
ATOM 845 O O . LYS A 1 100 ? -15.098 8.871 -2.674 1.00 95.00 100 LYS A O 1
ATOM 850 N N . ASP A 1 101 ? -13.699 10.075 -1.406 1.00 94.38 101 ASP A N 1
ATOM 851 C CA . ASP A 1 101 ? -14.589 11.236 -1.322 1.00 94.38 101 ASP A CA 1
ATOM 852 C C . ASP A 1 101 ? -14.427 12.118 -2.560 1.00 94.38 101 ASP A C 1
ATOM 854 O O . ASP A 1 101 ? -15.428 12.549 -3.122 1.00 94.38 101 ASP A O 1
ATOM 858 N N . ILE A 1 102 ? -13.199 12.234 -3.073 1.00 94.38 102 ILE A N 1
ATOM 859 C CA . ILE A 1 102 ? -12.912 12.852 -4.373 1.00 94.38 102 ILE A CA 1
ATOM 860 C C . ILE A 1 102 ? -13.652 12.115 -5.497 1.00 94.38 102 ILE A C 1
ATOM 862 O O . ILE A 1 102 ? -14.386 12.728 -6.260 1.00 94.38 102 ILE A O 1
ATOM 866 N N . ALA A 1 103 ? -13.544 10.784 -5.548 1.00 95.06 103 ALA A N 1
ATOM 867 C CA . ALA A 1 103 ? -14.238 9.936 -6.517 1.00 95.06 103 ALA A CA 1
ATOM 868 C C . ALA A 1 103 ? -15.756 10.171 -6.520 1.00 95.06 103 ALA A C 1
ATOM 870 O O . ALA A 1 103 ? -16.374 10.228 -7.580 1.00 95.06 103 ALA A O 1
ATOM 871 N N . ARG A 1 104 ? -16.353 10.365 -5.333 1.00 93.75 104 ARG A N 1
ATOM 872 C CA . ARG A 1 104 ? -17.784 10.663 -5.190 1.00 93.75 104 ARG A CA 1
ATOM 873 C C . ARG A 1 104 ? -18.150 12.015 -5.798 1.00 93.75 104 ARG A C 1
ATOM 875 O O . ARG A 1 104 ? -19.174 12.092 -6.461 1.00 93.75 104 ARG A O 1
ATOM 882 N N . VAL A 1 105 ? -17.338 13.048 -5.572 1.00 93.19 105 VAL A N 1
ATOM 883 C CA . VAL A 1 105 ? -17.579 14.394 -6.120 1.00 93.19 105 VAL A CA 1
ATOM 884 C C . VAL A 1 105 ? -17.365 14.425 -7.633 1.00 93.19 105 VAL A C 1
ATOM 886 O O . VAL A 1 105 ? -18.173 14.994 -8.354 1.00 93.19 105 VAL A O 1
ATOM 889 N N . LEU A 1 106 ? -16.320 13.758 -8.128 1.00 92.25 106 LEU A N 1
ATOM 890 C CA . LEU A 1 106 ? -16.018 13.694 -9.561 1.00 92.25 106 LEU A CA 1
ATOM 891 C C . LEU A 1 106 ? -16.941 12.734 -10.334 1.00 92.25 106 LEU A C 1
ATOM 893 O O . LEU A 1 106 ? -16.949 12.746 -11.568 1.00 92.25 106 LEU A O 1
ATOM 897 N N . GLY A 1 107 ? -17.699 11.884 -9.634 1.00 92.06 107 GLY A N 1
ATOM 898 C CA . GLY A 1 107 ? -18.545 10.858 -10.243 1.00 92.06 107 GLY A CA 1
ATOM 899 C C . GLY A 1 107 ? -17.738 9.798 -10.996 1.00 92.06 107 GLY A C 1
ATOM 900 O O . GLY A 1 107 ? -18.129 9.395 -12.087 1.00 92.06 107 GLY A O 1
ATOM 901 N N . VAL A 1 108 ? -16.588 9.389 -10.453 1.00 92.69 108 VAL A N 1
ATOM 902 C CA . VAL A 1 108 ? -15.701 8.371 -11.046 1.00 92.69 108 VAL A CA 1
ATOM 903 C C . VAL A 1 108 ? -15.469 7.215 -10.076 1.00 92.69 108 VAL A C 1
ATOM 905 O O . VAL A 1 108 ? -15.664 7.348 -8.866 1.00 92.69 108 VAL A O 1
ATOM 908 N N . GLY A 1 109 ? -15.028 6.069 -10.594 1.00 94.25 109 GLY A N 1
ATOM 909 C CA . GLY A 1 109 ? -14.577 4.951 -9.768 1.00 94.25 109 GLY A CA 1
ATOM 910 C C . GLY A 1 109 ? -13.353 5.328 -8.925 1.00 94.25 109 GLY A C 1
ATOM 911 O O . GLY A 1 109 ? -12.444 6.021 -9.385 1.00 94.25 109 GLY A O 1
ATOM 912 N N . GLN A 1 110 ? -13.306 4.883 -7.665 1.00 94.75 110 GLN A N 1
ATOM 913 C CA . GLN A 1 110 ? -12.126 5.107 -6.817 1.00 94.75 110 GLN A CA 1
ATOM 914 C C . GLN A 1 110 ? -10.894 4.376 -7.374 1.00 94.75 110 GLN A C 1
ATOM 916 O O . GLN A 1 110 ? -9.774 4.858 -7.242 1.00 94.75 110 GLN A O 1
ATOM 921 N N . ASP A 1 111 ? -11.109 3.200 -7.948 1.00 94.06 111 ASP A N 1
ATOM 922 C CA . ASP A 1 111 ? -10.139 2.379 -8.666 1.00 94.06 111 ASP A CA 1
ATOM 923 C C . ASP A 1 111 ? -9.498 3.128 -9.836 1.00 94.06 111 ASP A C 1
ATOM 925 O O . ASP A 1 111 ? -8.276 3.100 -9.945 1.00 94.06 111 ASP A O 1
ATOM 929 N N . VAL A 1 112 ? -10.278 3.892 -10.606 1.00 93.31 112 VAL A N 1
ATOM 930 C CA . VAL A 1 112 ? -9.750 4.754 -11.676 1.00 93.31 112 VAL A CA 1
ATOM 931 C C . VAL A 1 112 ? -8.771 5.778 -11.101 1.00 93.31 112 VAL A C 1
ATOM 933 O O . VAL A 1 112 ? -7.633 5.866 -11.551 1.00 93.31 112 VAL A O 1
ATOM 936 N N . LEU A 1 113 ? -9.151 6.496 -10.035 1.00 94.50 113 LEU A N 1
ATOM 937 C CA . LEU A 1 113 ? -8.244 7.457 -9.389 1.00 94.50 113 LEU A CA 1
ATOM 938 C C . LEU A 1 113 ? -7.001 6.790 -8.786 1.00 94.50 113 LEU A C 1
ATOM 940 O O . LEU A 1 113 ? -5.933 7.395 -8.772 1.00 94.50 113 LEU A O 1
ATOM 944 N N . VAL A 1 114 ? -7.120 5.559 -8.281 1.00 95.44 114 VAL A N 1
ATOM 945 C CA . VAL A 1 114 ? -5.972 4.785 -7.783 1.00 95.44 114 VAL A CA 1
ATOM 946 C C . VAL A 1 114 ? -5.046 4.375 -8.930 1.00 95.44 114 VAL A C 1
ATOM 948 O O . VAL A 1 114 ? -3.834 4.449 -8.758 1.00 95.44 114 VAL A O 1
ATOM 951 N N . GLY A 1 115 ? -5.596 3.977 -10.078 1.00 92.81 115 GLY A N 1
ATOM 952 C CA . GLY A 1 115 ? -4.827 3.631 -11.274 1.00 92.81 115 GLY A CA 1
ATOM 953 C C . GLY A 1 115 ? -4.082 4.828 -11.861 1.00 92.81 115 GLY A C 1
ATOM 954 O O . GLY A 1 115 ? -2.929 4.690 -12.253 1.00 92.81 115 GLY A O 1
ATOM 955 N N . LEU A 1 116 ? -4.700 6.013 -11.843 1.00 93.50 116 LEU A N 1
ATOM 956 C CA . LEU A 1 116 ? -4.068 7.254 -12.300 1.00 93.50 116 LEU A CA 1
ATOM 957 C C . LEU A 1 116 ? -3.042 7.824 -11.305 1.00 93.50 116 LEU A C 1
ATOM 959 O O . LEU A 1 116 ? -2.151 8.562 -11.717 1.00 93.50 116 LEU A O 1
ATOM 963 N N . ASN A 1 117 ? -3.153 7.487 -10.013 1.00 94.81 117 ASN A N 1
ATOM 964 C CA . ASN A 1 117 ? -2.285 7.997 -8.939 1.00 94.81 117 ASN A CA 1
ATOM 965 C C . ASN A 1 117 ? -1.722 6.858 -8.060 1.00 94.81 117 ASN A C 1
ATOM 967 O O . ASN A 1 117 ? -1.971 6.821 -6.843 1.00 94.81 117 ASN A O 1
ATOM 971 N N . PRO A 1 118 ? -0.975 5.898 -8.636 1.00 93.06 118 PRO A N 1
ATOM 972 C CA . PRO A 1 118 ? -0.454 4.739 -7.908 1.00 93.06 118 PRO A CA 1
ATOM 973 C C . PRO A 1 118 ? 0.532 5.117 -6.787 1.00 93.06 118 PRO A C 1
ATOM 975 O O . PRO A 1 118 ? 0.716 4.365 -5.826 1.00 93.06 118 PRO A O 1
ATOM 978 N N . GLU A 1 119 ? 1.139 6.302 -6.861 1.00 91.06 119 GLU A N 1
ATOM 979 C CA . GLU A 1 119 ? 2.004 6.875 -5.831 1.00 91.06 119 GLU A CA 1
ATOM 980 C C . GLU A 1 119 ? 1.273 7.125 -4.498 1.00 91.06 119 GLU A C 1
ATOM 982 O O . GLU A 1 119 ? 1.888 7.066 -3.425 1.00 91.06 119 GLU A O 1
ATOM 987 N N . LEU A 1 120 ? -0.054 7.311 -4.517 1.00 94.50 120 LEU A N 1
ATOM 988 C CA . LEU A 1 120 ? -0.878 7.530 -3.326 1.00 94.50 120 LEU A CA 1
ATOM 989 C C . LEU A 1 120 ? -1.192 6.211 -2.603 1.00 94.50 120 LEU A C 1
ATOM 991 O O . LEU A 1 120 ? -2.341 5.782 -2.480 1.00 94.50 120 LEU A O 1
ATOM 995 N N . ARG A 1 121 ? -0.168 5.592 -2.005 1.00 91.38 121 ARG A N 1
ATOM 996 C CA . ARG A 1 121 ? -0.243 4.276 -1.326 1.00 91.38 121 ARG A CA 1
ATOM 997 C C . ARG A 1 121 ? -1.332 4.160 -0.254 1.00 91.38 121 ARG A C 1
ATOM 999 O O . ARG A 1 121 ? -1.816 3.068 0.036 1.00 91.38 121 ARG A O 1
ATOM 1006 N N . ARG A 1 122 ? -1.695 5.276 0.387 1.00 91.50 122 ARG A N 1
ATOM 1007 C CA . ARG A 1 122 ? -2.739 5.333 1.429 1.00 91.50 122 ARG A CA 1
ATOM 1008 C C . ARG A 1 122 ? -4.114 5.720 0.890 1.00 91.50 122 ARG A C 1
ATOM 1010 O O . ARG A 1 122 ? -5.039 5.828 1.688 1.00 91.50 122 ARG A O 1
ATOM 1017 N N . LYS A 1 123 ? -4.249 5.913 -0.426 1.00 95.69 123 LYS A N 1
ATOM 1018 C CA . LYS A 1 123 ? -5.457 6.419 -1.095 1.00 95.69 123 LYS A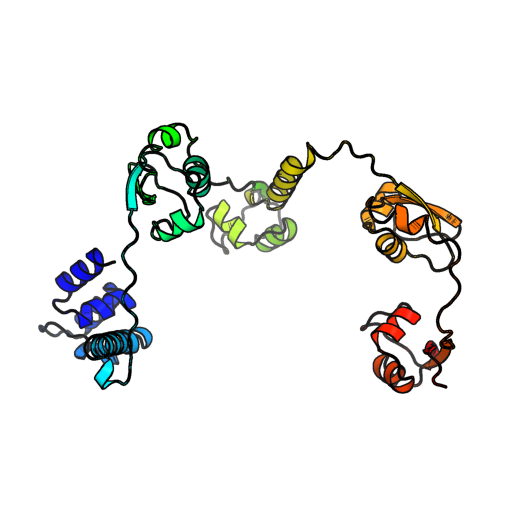 CA 1
ATOM 1019 C C . LYS A 1 123 ? -5.887 7.785 -0.550 1.00 95.69 123 LYS A C 1
ATOM 1021 O O . LYS A 1 123 ? -7.076 8.073 -0.437 1.00 95.69 123 LYS A O 1
ATOM 1026 N N . VAL A 1 124 ? -4.906 8.591 -0.151 1.00 95.00 124 VAL A N 1
ATOM 1027 C CA . VAL A 1 124 ? -5.085 9.894 0.491 1.00 95.00 124 VAL A CA 1
ATOM 1028 C C . VAL A 1 124 ? -4.118 10.866 -0.151 1.00 95.00 124 VAL A C 1
ATOM 1030 O O . VAL A 1 124 ? -2.919 10.594 -0.166 1.00 95.00 124 VAL A O 1
ATOM 1033 N N . VAL A 1 125 ? -4.657 11.980 -0.624 1.00 94.50 125 VAL A N 1
ATOM 1034 C CA . VAL A 1 125 ? -3.915 13.140 -1.105 1.00 94.50 125 VAL A CA 1
ATOM 1035 C C . VAL A 1 125 ? -3.278 13.843 0.101 1.00 94.50 125 VAL A C 1
ATOM 1037 O O . VAL A 1 125 ? -3.967 14.038 1.113 1.00 94.50 125 VAL A O 1
ATOM 1040 N N . PRO A 1 126 ? -1.969 14.148 0.073 1.00 92.31 126 PRO A N 1
ATOM 1041 C CA . PRO A 1 126 ? -1.315 14.883 1.150 1.00 92.31 126 PRO A CA 1
ATOM 1042 C C . PRO A 1 126 ? -1.805 16.336 1.212 1.00 92.31 126 PRO A C 1
ATOM 1044 O O . PRO A 1 126 ? -2.306 16.883 0.241 1.00 92.31 126 PRO A O 1
ATOM 1047 N N . SER A 1 127 ? -1.663 16.956 2.380 1.00 87.94 127 SER A N 1
ATOM 1048 C CA . SER A 1 127 ? -1.839 18.402 2.538 1.00 87.94 127 SER A CA 1
ATOM 1049 C C . SER A 1 127 ? -0.597 19.143 2.034 1.00 87.94 127 SER A C 1
ATOM 1051 O O . SER A 1 127 ? 0.505 18.620 2.210 1.00 87.94 127 SER A O 1
ATOM 1053 N N . GLY A 1 128 ? -0.759 20.367 1.527 1.00 83.75 128 GLY A N 1
ATOM 1054 C CA . GLY A 1 128 ? 0.362 21.237 1.136 1.00 83.75 128 GLY A CA 1
ATOM 1055 C C . GLY A 1 128 ? 0.586 21.390 -0.370 1.00 83.75 128 GLY A C 1
ATOM 1056 O O . GLY A 1 128 ? 1.702 21.697 -0.766 1.00 83.75 128 GLY A O 1
ATOM 1057 N N . GLY A 1 129 ? -0.455 21.173 -1.180 1.00 88.00 129 GLY A N 1
ATOM 1058 C CA . GLY A 1 129 ? -0.393 21.300 -2.638 1.00 88.00 129 GLY A CA 1
ATOM 1059 C C . GLY A 1 129 ? 0.018 19.981 -3.285 1.00 88.00 129 GLY A C 1
ATOM 1060 O O . GLY A 1 129 ? 1.146 19.512 -3.141 1.00 88.00 129 GLY A O 1
ATOM 1061 N N . TYR A 1 130 ? -0.929 19.333 -3.954 1.00 93.19 130 TYR A N 1
ATOM 1062 C CA . TYR A 1 130 ? -0.709 18.086 -4.673 1.00 93.19 130 TYR A CA 1
ATOM 1063 C C . TYR A 1 130 ? -1.472 18.098 -5.990 1.00 93.19 130 TYR A C 1
ATOM 1065 O O . TYR A 1 130 ? -2.692 18.254 -5.985 1.00 93.19 130 TYR A O 1
ATOM 1073 N N . ASN A 1 131 ? -0.772 17.844 -7.091 1.00 94.38 131 ASN A N 1
ATOM 1074 C CA . ASN A 1 131 ? -1.385 17.699 -8.406 1.00 94.38 131 ASN A CA 1
ATOM 1075 C C . ASN A 1 131 ? -1.994 16.302 -8.534 1.00 94.38 131 ASN A C 1
ATOM 1077 O O . ASN A 1 131 ? -1.299 15.316 -8.788 1.00 94.38 131 ASN A O 1
ATOM 1081 N N . LEU A 1 132 ? -3.303 16.206 -8.314 1.00 94.94 132 LEU A N 1
ATOM 1082 C CA . LEU A 1 132 ? -4.047 14.970 -8.492 1.00 94.94 132 LEU A CA 1
ATOM 1083 C C . LEU A 1 132 ? -4.359 14.755 -9.970 1.00 94.94 132 LEU A C 1
ATOM 1085 O O . LEU A 1 132 ? -5.036 15.575 -10.586 1.00 94.94 132 LEU A O 1
ATOM 1089 N N . LYS A 1 133 ? -3.957 13.599 -10.501 1.00 95.25 133 LYS A N 1
ATOM 1090 C CA . LYS A 1 133 ? -4.324 13.169 -11.851 1.00 95.25 133 LYS A CA 1
ATOM 1091 C C . LYS A 1 133 ? -5.752 12.650 -11.862 1.00 95.25 133 LYS A C 1
ATOM 1093 O O . LYS A 1 133 ? -6.098 11.728 -11.117 1.00 95.25 133 LYS A O 1
ATOM 1098 N N . VAL A 1 134 ? -6.583 13.216 -12.720 1.00 95.25 134 VAL A N 1
ATOM 1099 C CA . VAL A 1 134 ? -7.984 12.834 -12.898 1.00 95.25 134 VAL A CA 1
ATOM 1100 C C . VAL A 1 134 ? -8.269 12.540 -14.371 1.00 95.25 134 VAL A C 1
ATOM 1102 O O . VAL A 1 134 ? -7.522 12.998 -15.234 1.00 95.25 134 VAL A O 1
ATOM 1105 N N . PRO A 1 135 ? -9.333 11.784 -14.694 1.00 93.94 135 PRO A N 1
ATOM 1106 C CA . PRO A 1 135 ? -9.751 11.612 -16.081 1.00 93.94 135 PRO A CA 1
ATOM 1107 C C . PRO A 1 135 ? -10.090 12.956 -16.733 1.00 93.94 135 PRO A C 1
ATOM 1109 O O . PRO A 1 135 ? -10.630 13.848 -16.068 1.00 93.94 135 PRO A O 1
ATOM 1112 N N . ARG A 1 136 ? -9.829 13.071 -18.037 1.00 92.12 136 ARG A N 1
ATOM 1113 C CA . ARG A 1 136 ? -10.149 14.262 -18.833 1.00 92.12 136 ARG A CA 1
ATOM 1114 C C . ARG A 1 136 ? -11.605 14.724 -18.649 1.00 92.12 136 ARG A C 1
ATOM 1116 O O . ARG A 1 136 ? -12.526 13.914 -18.529 1.00 92.12 136 ARG A O 1
ATOM 1123 N N . GLY A 1 137 ? -11.817 16.038 -18.600 1.00 89.81 137 GLY A N 1
ATOM 1124 C CA . GLY A 1 137 ? -13.109 16.690 -18.387 1.00 89.81 137 GLY A CA 1
ATOM 1125 C C . GLY A 1 137 ? -13.532 16.841 -16.921 1.00 89.81 137 GLY A C 1
ATOM 1126 O O . GLY A 1 137 ? -14.543 17.492 -16.647 1.00 89.81 137 GLY A O 1
ATOM 1127 N N . LYS A 1 138 ? -12.788 16.271 -15.963 1.00 89.25 138 LYS A N 1
ATOM 1128 C CA . LYS A 1 138 ? -13.101 16.360 -14.525 1.00 89.25 138 LYS A CA 1
ATOM 1129 C C . LYS A 1 138 ? -12.431 17.545 -13.827 1.00 89.25 138 LYS A C 1
ATOM 1131 O O . LYS A 1 138 ? -12.856 17.878 -12.720 1.00 89.25 138 LYS A O 1
ATOM 1136 N N . GLY A 1 139 ? -11.485 18.229 -14.479 1.00 85.00 139 GLY A N 1
ATOM 1137 C CA . GLY A 1 139 ? -10.826 19.443 -13.986 1.00 85.00 139 GLY A CA 1
ATOM 1138 C C . GLY A 1 139 ? -11.790 20.537 -13.523 1.00 85.00 139 GLY A C 1
ATOM 1139 O O . GLY A 1 139 ? -11.573 21.175 -12.497 1.00 85.00 139 GLY A O 1
ATOM 1140 N N . LYS A 1 140 ? -12.929 20.687 -14.211 1.00 86.31 140 LYS A N 1
ATOM 1141 C CA . LYS A 1 140 ? -13.957 21.703 -13.910 1.00 86.31 140 LYS A CA 1
ATOM 1142 C C . LYS A 1 140 ? -14.586 21.564 -12.519 1.00 86.31 140 LYS A C 1
ATOM 1144 O O . LYS A 1 140 ? -15.166 22.516 -12.011 1.00 86.31 140 LYS A O 1
ATOM 1149 N N . LEU A 1 141 ? -14.489 20.385 -11.902 1.00 84.19 141 LEU A N 1
ATOM 1150 C CA . LEU A 1 141 ? -15.048 20.105 -10.577 1.00 84.19 141 LEU A CA 1
ATOM 1151 C C . LEU A 1 141 ? -14.045 20.360 -9.441 1.00 84.19 141 LEU A C 1
ATOM 1153 O O . LEU A 1 141 ? -14.354 20.046 -8.293 1.00 84.19 141 LEU A O 1
ATOM 1157 N N . ALA A 1 142 ? -12.876 20.942 -9.733 1.00 84.25 142 ALA A N 1
ATOM 1158 C CA . ALA A 1 142 ? -11.859 21.285 -8.738 1.00 84.25 142 ALA A CA 1
ATOM 1159 C C . ALA A 1 142 ? -12.437 22.091 -7.564 1.00 84.25 142 ALA A C 1
ATOM 1161 O O . ALA A 1 142 ? -12.293 21.685 -6.414 1.00 84.25 142 ALA A O 1
ATOM 1162 N N . SER A 1 143 ? -13.210 23.144 -7.845 1.00 85.25 143 SER A N 1
ATOM 1163 C CA . SER A 1 143 ? -13.820 23.991 -6.809 1.00 85.25 143 SER A CA 1
ATOM 1164 C C . SER A 1 143 ? -14.798 23.232 -5.904 1.00 85.25 143 SER A C 1
ATOM 1166 O O . SER A 1 143 ? -14.956 23.558 -4.730 1.00 85.25 143 SER A O 1
ATOM 1168 N N . ALA A 1 144 ? -15.445 22.174 -6.409 1.00 87.25 144 ALA A N 1
ATOM 1169 C CA . ALA A 1 144 ? -16.317 21.337 -5.587 1.00 87.25 144 ALA A CA 1
ATOM 1170 C C . ALA A 1 144 ? -15.517 20.506 -4.566 1.00 87.25 144 ALA A C 1
ATOM 1172 O O . ALA A 1 144 ? -16.032 20.196 -3.489 1.00 87.25 144 ALA A O 1
ATOM 1173 N N . LEU A 1 145 ? -14.254 20.175 -4.861 1.00 87.81 145 LEU A N 1
ATOM 1174 C CA . LEU A 1 145 ? -13.369 19.457 -3.940 1.00 87.81 145 LEU A CA 1
ATOM 1175 C C . LEU A 1 145 ? -12.952 20.323 -2.747 1.00 87.81 145 LEU A C 1
ATOM 1177 O O . LEU A 1 145 ? -12.769 19.785 -1.655 1.00 87.81 145 LEU A O 1
ATOM 1181 N N . ASP A 1 146 ? -12.883 21.645 -2.911 1.00 85.75 146 ASP A N 1
ATOM 1182 C CA . ASP A 1 146 ? -12.533 22.565 -1.823 1.00 85.75 146 ASP A CA 1
ATOM 1183 C C . ASP A 1 146 ? -13.576 22.585 -0.706 1.00 85.75 146 ASP A C 1
ATOM 1185 O O . ASP A 1 146 ? -13.239 22.823 0.458 1.00 85.75 146 ASP A O 1
ATOM 1189 N N . SER A 1 147 ? -14.832 22.273 -1.030 1.00 87.88 147 SER A N 1
ATOM 1190 C CA . SER A 1 147 ? -15.915 22.156 -0.049 1.00 87.88 147 SER A CA 1
ATOM 1191 C C . SER A 1 147 ? -15.801 20.909 0.841 1.00 87.88 147 SER A C 1
ATOM 1193 O O . SER A 1 147 ? -16.458 20.824 1.883 1.00 87.88 147 SER A O 1
ATOM 1195 N N . LEU A 1 148 ? -14.965 19.929 0.469 1.00 89.75 148 LEU A N 1
ATOM 1196 C CA . LEU A 1 148 ? -14.835 18.691 1.228 1.00 89.75 148 LEU A CA 1
ATOM 1197 C C . LEU A 1 148 ? -14.129 18.923 2.574 1.00 89.75 148 LEU A C 1
ATOM 1199 O O . LEU A 1 148 ? -13.130 19.646 2.657 1.00 89.75 148 LEU A O 1
ATOM 1203 N N . PRO A 1 149 ? -14.598 18.260 3.649 1.00 90.62 149 PRO A N 1
ATOM 1204 C CA . PRO A 1 149 ? -13.905 18.294 4.924 1.00 90.62 149 PRO A CA 1
ATOM 1205 C C . PRO A 1 149 ? -12.561 17.573 4.816 1.00 90.62 149 PRO A C 1
ATOM 1207 O O . PRO A 1 149 ? -12.441 16.527 4.175 1.00 90.62 149 PRO A O 1
ATOM 1210 N N . GLU A 1 150 ? -11.557 18.099 5.516 1.00 92.06 150 GLU A N 1
ATOM 1211 C CA . GLU A 1 150 ? -10.236 17.484 5.555 1.00 92.06 150 GLU A CA 1
ATOM 1212 C C . GLU A 1 150 ? -10.309 16.055 6.121 1.00 92.06 150 GLU A C 1
ATOM 1214 O O . GLU A 1 150 ? -10.878 15.792 7.190 1.00 92.06 150 GLU A O 1
ATOM 1219 N N . TYR A 1 151 ? -9.707 15.109 5.404 1.00 92.12 151 TYR A N 1
ATOM 1220 C CA . TYR A 1 151 ? -9.670 13.712 5.791 1.00 92.12 151 TYR A CA 1
ATOM 1221 C C . TYR A 1 151 ? -8.824 13.519 7.048 1.00 92.12 151 TYR A C 1
ATOM 1223 O O . TYR A 1 151 ? -7.592 13.589 7.035 1.00 92.12 151 TYR A O 1
ATOM 1231 N N . LYS A 1 152 ? -9.497 13.157 8.139 1.00 87.69 152 LYS A N 1
ATOM 1232 C CA . LYS A 1 152 ? -8.854 12.737 9.384 1.00 87.69 152 LYS A CA 1
ATOM 1233 C C . LYS A 1 152 ? -8.806 11.211 9.430 1.00 87.69 152 LYS A C 1
ATOM 1235 O O . LYS A 1 152 ? -9.858 10.570 9.337 1.00 87.69 152 LYS A O 1
ATOM 1240 N N . PRO A 1 153 ? -7.618 10.596 9.593 1.00 80.50 153 PRO A N 1
ATOM 1241 C CA . PRO A 1 153 ? -7.532 9.150 9.710 1.00 80.50 153 PRO A CA 1
ATOM 1242 C C . PRO A 1 153 ? -8.377 8.675 10.900 1.00 80.50 153 PRO A C 1
ATOM 1244 O O . PRO A 1 153 ? -8.455 9.369 11.921 1.00 80.50 153 PRO A O 1
ATOM 1247 N N . PRO A 1 154 ? -9.011 7.494 10.800 1.00 77.31 154 PRO A N 1
ATOM 1248 C CA . PRO A 1 154 ? -9.828 6.968 11.879 1.00 77.31 154 PRO A CA 1
ATOM 1249 C C . PRO A 1 154 ? -8.980 6.835 13.144 1.00 77.31 154 PRO A C 1
ATOM 1251 O O . PRO A 1 154 ? -8.025 6.057 13.189 1.00 77.31 154 PRO A O 1
ATOM 1254 N N . GLN A 1 155 ? -9.340 7.597 14.177 1.00 72.00 155 GLN A N 1
ATOM 1255 C CA . GLN A 1 155 ? -8.619 7.570 15.442 1.00 72.00 155 GLN A CA 1
ATOM 1256 C C . GLN A 1 155 ? -8.806 6.197 16.101 1.00 72.00 155 GLN A C 1
ATOM 1258 O O . GLN A 1 155 ? -9.950 5.743 16.269 1.00 72.00 155 GLN A O 1
ATOM 1263 N N . PRO A 1 156 ? -7.717 5.500 16.472 1.00 67.94 156 PRO A N 1
ATOM 1264 C CA . PRO A 1 156 ? -7.830 4.239 17.178 1.00 67.94 156 PRO A CA 1
ATOM 1265 C C . PRO A 1 156 ? -8.499 4.504 18.526 1.00 67.94 156 PRO A C 1
ATOM 1267 O O . PRO A 1 156 ? -7.941 5.159 19.399 1.00 67.94 156 PRO A O 1
ATOM 1270 N N . ARG A 1 157 ? -9.717 3.987 18.710 1.00 79.75 157 ARG A N 1
ATOM 1271 C CA . ARG A 1 157 ? -10.377 4.026 20.017 1.00 79.75 157 ARG A CA 1
ATOM 1272 C C . ARG A 1 157 ? -9.588 3.147 20.972 1.00 79.75 157 ARG A C 1
ATOM 1274 O O . ARG A 1 157 ? -9.351 1.983 20.653 1.00 79.75 157 ARG A O 1
ATOM 1281 N N . TYR A 1 158 ? -9.230 3.671 22.133 1.00 86.94 158 TYR A N 1
ATOM 1282 C CA . TYR A 1 158 ? -8.557 2.920 23.187 1.00 86.94 158 TYR A CA 1
ATOM 1283 C C . TYR A 1 158 ? -9.335 3.001 24.499 1.00 86.94 158 TYR A C 1
ATOM 1285 O O . TYR A 1 158 ? -10.109 3.926 24.729 1.00 86.94 158 TYR A O 1
ATOM 1293 N N . VAL A 1 159 ? -9.132 2.000 25.347 1.00 87.88 159 VAL A N 1
ATOM 1294 C CA . VAL A 1 159 ? -9.501 2.023 26.763 1.00 87.88 159 VAL A CA 1
ATOM 1295 C C . VAL A 1 159 ? -8.220 2.267 27.548 1.00 87.88 159 VAL A C 1
ATOM 1297 O O . VAL A 1 159 ? -7.189 1.679 27.233 1.00 87.88 159 VAL A O 1
ATOM 1300 N N . VAL A 1 160 ? -8.265 3.142 28.547 1.00 91.50 160 VAL A N 1
ATOM 1301 C CA . VAL A 1 160 ? -7.129 3.340 29.452 1.00 91.50 160 VAL A CA 1
ATOM 1302 C C . VAL A 1 160 ? -7.218 2.293 30.560 1.00 91.50 160 VAL A C 1
ATOM 1304 O O . VAL A 1 160 ? -8.185 2.275 31.315 1.00 91.50 160 VAL A O 1
ATOM 1307 N N . HIS A 1 161 ? -6.224 1.412 30.642 1.00 92.44 161 HIS A N 1
ATOM 1308 C CA . HIS A 1 161 ? -6.088 0.401 31.689 1.00 92.44 161 HIS A CA 1
ATOM 1309 C C . HIS A 1 161 ? -4.978 0.815 32.650 1.00 92.44 161 HIS A C 1
ATOM 1311 O O . HIS A 1 161 ? -3.871 1.124 32.216 1.00 92.44 161 HIS A O 1
ATOM 1317 N N . ARG A 1 162 ? -5.263 0.826 33.952 1.00 94.44 162 ARG A N 1
ATOM 1318 C CA . ARG A 1 162 ? -4.247 1.054 34.984 1.00 94.44 162 ARG A CA 1
ATOM 1319 C C . ARG A 1 162 ? -3.606 -0.283 35.339 1.00 94.44 162 ARG A C 1
ATOM 1321 O O . ARG A 1 162 ? -4.321 -1.187 35.763 1.00 94.44 162 ARG A O 1
ATOM 1328 N N . ILE A 1 163 ? -2.293 -0.385 35.157 1.00 92.50 163 ILE A N 1
ATOM 1329 C CA . ILE A 1 163 ? -1.522 -1.610 35.384 1.00 92.50 163 ILE A CA 1
ATOM 1330 C C . ILE A 1 163 ? -1.602 -1.999 36.861 1.00 92.50 163 ILE A C 1
ATOM 1332 O O . ILE A 1 163 ? -1.374 -1.171 37.745 1.00 92.50 163 ILE A O 1
ATOM 1336 N N . ARG A 1 164 ? -1.954 -3.257 37.113 1.00 90.38 164 ARG A N 1
ATOM 1337 C CA . ARG A 1 164 ? -2.030 -3.890 38.431 1.00 90.38 164 ARG A CA 1
ATOM 1338 C C . ARG A 1 164 ? -0.916 -4.924 38.578 1.00 90.38 164 ARG A C 1
ATOM 1340 O O . ARG A 1 164 ? -0.276 -5.303 37.599 1.00 90.38 164 ARG A O 1
ATOM 1347 N N . GLN A 1 165 ? -0.693 -5.384 39.803 1.00 85.25 165 GLN A N 1
ATOM 1348 C CA . GLN A 1 165 ? 0.242 -6.474 40.067 1.00 85.25 165 GLN A CA 1
ATOM 1349 C C . GLN A 1 165 ? -0.136 -7.714 39.236 1.00 85.25 165 GLN A C 1
ATOM 1351 O O . GLN A 1 165 ? -1.310 -8.074 39.154 1.00 85.25 165 GLN A O 1
ATOM 1356 N N . GLY A 1 166 ? 0.855 -8.317 38.574 1.00 81.62 166 GLY A N 1
ATOM 1357 C CA . GLY A 1 166 ? 0.667 -9.472 37.686 1.00 81.62 166 GLY A CA 1
ATOM 1358 C C . GLY A 1 166 ? 0.217 -9.143 36.254 1.00 81.62 166 GLY A C 1
ATOM 1359 O O . GLY A 1 166 ? 0.133 -10.049 35.423 1.00 81.62 166 GLY A O 1
ATOM 1360 N N . ASP A 1 167 ? -0.043 -7.874 35.916 1.00 87.00 167 ASP A N 1
ATOM 1361 C CA . ASP A 1 167 ? -0.353 -7.502 34.535 1.00 87.00 167 ASP A CA 1
ATOM 1362 C C . ASP A 1 167 ? 0.883 -7.641 33.635 1.00 87.00 167 ASP A C 1
ATOM 1364 O O . ASP A 1 167 ? 1.942 -7.064 33.876 1.00 87.00 167 ASP A O 1
ATOM 1368 N N . THR A 1 168 ? 0.711 -8.347 32.520 1.00 90.38 168 THR A N 1
ATOM 1369 C CA . THR A 1 168 ? 1.707 -8.450 31.447 1.00 90.38 168 THR A CA 1
ATOM 1370 C C . THR A 1 168 ? 1.114 -7.954 30.133 1.00 90.38 168 THR A C 1
ATOM 1372 O O . THR A 1 168 ? -0.101 -8.024 29.924 1.00 90.38 168 THR A O 1
ATOM 1375 N N . LEU A 1 169 ? 1.953 -7.495 29.197 1.00 90.12 169 LEU A N 1
ATOM 1376 C CA . LEU A 1 169 ? 1.489 -7.096 27.860 1.00 90.12 169 LEU A CA 1
ATOM 1377 C C . LEU A 1 169 ? 0.709 -8.226 27.168 1.00 90.12 169 LEU A C 1
ATOM 1379 O O . LEU A 1 169 ? -0.336 -7.973 26.568 1.00 90.12 169 LEU A O 1
ATOM 1383 N N . SER A 1 170 ? 1.173 -9.470 27.306 1.00 88.94 170 SER A N 1
ATOM 1384 C CA . SER A 1 170 ? 0.516 -10.668 26.773 1.00 88.94 170 SER A CA 1
ATOM 1385 C C . SER A 1 170 ? -0.819 -10.968 27.466 1.00 88.94 170 SER A C 1
ATOM 1387 O O . SER A 1 170 ? -1.814 -11.246 26.790 1.00 88.94 170 SER A O 1
ATOM 1389 N N . GLY A 1 171 ? -0.880 -10.861 28.798 1.00 89.75 171 GLY A N 1
ATOM 1390 C CA . GLY A 1 171 ? -2.115 -11.043 29.566 1.00 89.75 171 GLY A CA 1
ATOM 1391 C C . GLY A 1 171 ? -3.172 -9.994 29.219 1.00 89.75 171 GLY A C 1
ATOM 1392 O O . GLY A 1 171 ? -4.327 -10.329 28.942 1.00 89.75 171 GLY A O 1
ATOM 1393 N N . LEU A 1 172 ? -2.762 -8.726 29.122 1.00 89.75 172 LEU A N 1
ATOM 1394 C CA . LEU A 1 172 ? -3.624 -7.622 28.701 1.00 89.75 172 LEU A CA 1
ATOM 1395 C C . LEU A 1 172 ? -4.083 -7.788 27.247 1.00 89.75 172 LEU A C 1
ATOM 1397 O O . LEU A 1 172 ? -5.269 -7.638 26.957 1.00 89.75 172 LEU A O 1
ATOM 1401 N N . ALA A 1 173 ? -3.192 -8.173 26.333 1.00 90.12 173 ALA A N 1
ATOM 1402 C CA . ALA A 1 173 ? -3.544 -8.467 24.945 1.00 90.12 173 ALA A CA 1
ATOM 1403 C C . ALA A 1 173 ? -4.636 -9.545 24.843 1.00 90.12 173 ALA A C 1
ATOM 1405 O O . ALA A 1 173 ? -5.639 -9.346 24.149 1.00 90.12 173 ALA A O 1
ATOM 1406 N N . ARG A 1 174 ? -4.507 -10.641 25.603 1.00 86.94 174 ARG A N 1
ATOM 1407 C CA . ARG A 1 174 ? -5.509 -11.717 25.663 1.00 86.94 174 ARG A CA 1
ATOM 1408 C C . ARG A 1 174 ? -6.834 -11.230 26.253 1.00 86.94 174 ARG A C 1
ATOM 1410 O O . ARG A 1 174 ? -7.883 -11.420 25.635 1.00 86.94 174 ARG A O 1
ATOM 1417 N N . ARG A 1 175 ? -6.789 -10.539 27.397 1.00 85.38 175 ARG A N 1
ATOM 1418 C CA . ARG A 1 175 ? -7.971 -10.003 28.099 1.00 85.38 175 ARG A CA 1
ATOM 1419 C C . ARG A 1 175 ? -8.781 -9.054 27.219 1.00 85.38 175 ARG A C 1
ATOM 1421 O O . ARG A 1 175 ? -10.002 -9.169 27.127 1.00 85.38 175 ARG A O 1
ATOM 1428 N N . TYR A 1 176 ? -8.097 -8.139 26.539 1.00 85.31 176 TYR A N 1
ATOM 1429 C CA . TYR A 1 176 ? -8.721 -7.126 25.689 1.00 85.31 176 TYR A CA 1
ATOM 1430 C C . TYR A 1 176 ? -8.908 -7.577 24.229 1.00 85.31 176 TYR A C 1
ATOM 1432 O O . TYR A 1 176 ? -9.478 -6.834 23.426 1.00 85.31 176 TYR A O 1
ATOM 1440 N N . ARG A 1 177 ? -8.503 -8.811 23.892 1.00 84.88 177 ARG A N 1
ATOM 1441 C CA . ARG A 1 177 ? -8.575 -9.416 22.549 1.00 84.88 177 ARG A CA 1
ATOM 1442 C C . ARG A 1 177 ? -7.932 -8.540 21.467 1.00 84.88 177 ARG A C 1
ATOM 1444 O O . ARG A 1 177 ? -8.535 -8.260 20.426 1.00 84.88 177 ARG A O 1
ATOM 1451 N N . VAL A 1 178 ? -6.705 -8.102 21.727 1.00 89.19 178 VAL A N 1
ATOM 1452 C CA . VAL A 1 178 ? -5.858 -7.341 20.797 1.00 89.19 178 VAL A CA 1
ATOM 1453 C C . VAL A 1 178 ? -4.481 -7.975 20.667 1.00 89.19 178 VAL A C 1
ATOM 1455 O O . VAL A 1 178 ? -4.116 -8.833 21.460 1.00 89.19 178 VAL A O 1
ATOM 1458 N N . LYS A 1 179 ? -3.707 -7.571 19.656 1.00 90.06 179 LYS A N 1
ATOM 1459 C CA . LYS A 1 179 ? -2.315 -8.010 19.517 1.00 90.06 179 LYS A CA 1
ATOM 1460 C C . LYS A 1 179 ? -1.418 -7.185 20.441 1.00 90.06 179 LYS A C 1
ATOM 1462 O O . LYS A 1 179 ? -1.611 -5.975 20.550 1.00 90.06 179 LYS A O 1
ATOM 1467 N N . VAL A 1 180 ? -0.392 -7.809 21.024 1.00 91.25 180 VAL A N 1
ATOM 1468 C CA . VAL A 1 180 ? 0.637 -7.113 21.824 1.00 91.25 180 VAL A CA 1
ATOM 1469 C C . VAL A 1 180 ? 1.252 -5.961 21.026 1.00 91.25 180 VAL A C 1
ATOM 1471 O O . VAL A 1 180 ? 1.294 -4.834 21.506 1.00 91.25 180 VAL A O 1
ATOM 1474 N N . ALA A 1 181 ? 1.590 -6.204 19.756 1.00 90.94 181 ALA A N 1
ATOM 1475 C CA . ALA A 1 181 ? 2.114 -5.182 18.851 1.00 90.94 181 ALA A CA 1
ATOM 1476 C C . ALA A 1 181 ? 1.193 -3.954 18.703 1.00 90.94 181 ALA A C 1
ATOM 1478 O O . ALA A 1 181 ? 1.682 -2.840 18.528 1.00 90.94 181 ALA A O 1
ATOM 1479 N N . ASP A 1 182 ? -0.132 -4.125 18.788 1.00 89.19 182 ASP A N 1
ATOM 1480 C CA . ASP A 1 182 ? -1.073 -3.003 18.716 1.00 89.19 182 ASP A CA 1
ATOM 1481 C C . ASP A 1 182 ? -1.063 -2.175 20.012 1.00 89.19 182 ASP A C 1
ATOM 1483 O O . ASP A 1 182 ? -1.131 -0.947 19.947 1.00 89.19 182 ASP A O 1
ATOM 1487 N N . ILE A 1 183 ? -0.932 -2.824 21.177 1.00 90.62 183 ILE A N 1
ATOM 1488 C CA . ILE A 1 183 ? -0.753 -2.145 22.472 1.00 90.62 183 ILE A CA 1
ATOM 1489 C C . ILE A 1 183 ? 0.564 -1.364 22.463 1.00 90.62 183 ILE A C 1
ATOM 1491 O O . ILE A 1 183 ? 0.575 -0.173 22.773 1.00 90.62 183 ILE A O 1
ATOM 1495 N N . CYS A 1 184 ? 1.654 -2.003 22.041 1.00 91.50 184 CYS A N 1
ATOM 1496 C CA . CYS A 1 184 ? 2.970 -1.383 21.930 1.00 91.50 184 CYS A CA 1
ATOM 1497 C C . CYS A 1 184 ? 2.941 -0.138 21.037 1.00 91.50 184 CYS A C 1
ATOM 1499 O O . CYS A 1 184 ? 3.380 0.933 21.451 1.00 91.50 184 CYS A O 1
ATOM 1501 N N . ARG A 1 185 ? 2.327 -0.242 19.850 1.00 89.12 185 ARG A N 1
ATOM 1502 C CA . ARG A 1 185 ? 2.225 0.862 18.885 1.00 89.12 185 ARG A CA 1
ATOM 1503 C C . ARG A 1 185 ? 1.460 2.063 19.434 1.00 89.12 185 ARG A C 1
ATOM 1505 O O . ARG A 1 185 ? 1.901 3.193 19.254 1.00 89.12 185 ARG A O 1
ATOM 1512 N N . VAL A 1 186 ? 0.327 1.835 20.104 1.00 89.56 186 VAL A N 1
ATOM 1513 C CA . VAL A 1 186 ? -0.499 2.927 20.654 1.00 89.56 186 VAL A CA 1
ATOM 1514 C C . VAL A 1 186 ? 0.173 3.617 21.844 1.00 89.56 186 VAL A C 1
ATOM 1516 O O . VAL A 1 186 ? -0.039 4.811 22.045 1.00 89.56 186 VAL A O 1
ATOM 1519 N N . ASN A 1 187 ? 1.006 2.899 22.600 1.00 90.75 187 ASN A N 1
ATOM 1520 C CA . ASN A 1 187 ? 1.722 3.449 23.755 1.00 90.75 187 ASN A CA 1
ATOM 1521 C C . ASN A 1 187 ? 3.167 3.861 23.453 1.00 90.75 187 ASN A C 1
ATOM 1523 O O . ASN A 1 187 ? 3.833 4.358 24.352 1.00 90.75 187 ASN A O 1
ATOM 1527 N N . ARG A 1 188 ? 3.647 3.672 22.214 1.00 92.19 188 ARG A N 1
ATOM 1528 C CA . ARG A 1 188 ? 5.042 3.917 21.800 1.00 92.19 188 ARG A CA 1
ATOM 1529 C C . ARG A 1 188 ? 6.069 3.187 22.685 1.00 92.19 188 ARG A C 1
ATOM 1531 O O . ARG A 1 188 ? 7.119 3.731 22.999 1.00 92.19 188 ARG A O 1
ATOM 1538 N N . ILE A 1 189 ? 5.758 1.949 23.075 1.00 93.38 189 ILE A N 1
ATOM 1539 C CA . ILE A 1 189 ? 6.632 1.082 23.885 1.00 93.38 189 ILE A CA 1
ATOM 1540 C C . ILE A 1 189 ? 7.093 -0.134 23.082 1.00 93.38 189 ILE A C 1
ATOM 1542 O O . ILE A 1 189 ? 6.458 -0.513 22.096 1.00 93.38 189 ILE A O 1
ATOM 1546 N N . ARG A 1 190 ? 8.185 -0.768 23.512 1.00 91.38 190 ARG A N 1
ATOM 1547 C CA . ARG A 1 190 ? 8.701 -2.000 22.903 1.00 91.38 190 ARG A CA 1
ATOM 1548 C C . ARG A 1 190 ? 7.978 -3.230 23.483 1.00 91.38 190 ARG A C 1
ATOM 1550 O O . ARG A 1 190 ? 7.412 -3.146 24.573 1.00 91.38 190 ARG A O 1
ATOM 1557 N N . PRO A 1 191 ? 7.973 -4.382 22.786 1.00 87.56 191 PRO A N 1
ATOM 1558 C CA . PRO A 1 191 ? 7.344 -5.611 23.289 1.00 87.56 191 PRO A CA 1
ATOM 1559 C C . PRO A 1 191 ? 7.928 -6.129 24.609 1.00 87.56 191 PRO A C 1
ATOM 1561 O O . PRO A 1 191 ? 7.226 -6.792 25.363 1.00 87.56 191 PRO A O 1
ATOM 1564 N N . ASN A 1 192 ? 9.190 -5.806 24.888 1.00 86.69 192 ASN A N 1
ATOM 1565 C CA . ASN A 1 192 ? 9.913 -6.161 26.109 1.00 86.69 192 ASN A CA 1
ATOM 1566 C C . ASN A 1 192 ? 9.948 -5.023 27.144 1.00 86.69 192 ASN A C 1
ATOM 1568 O O . ASN A 1 192 ? 10.708 -5.091 28.106 1.00 86.69 192 ASN A O 1
ATOM 1572 N N . SER A 1 193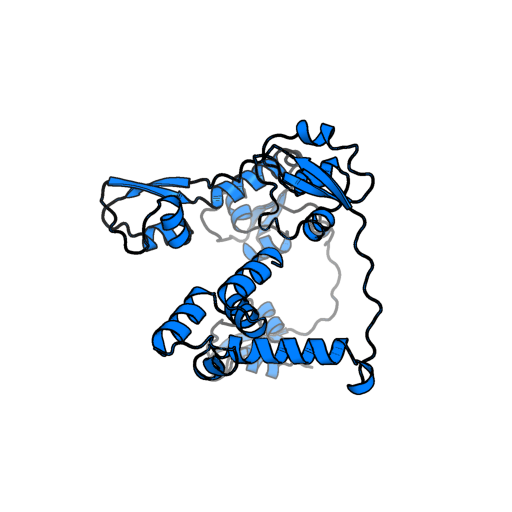 ? 9.173 -3.951 26.950 1.00 86.81 193 SER A N 1
ATOM 1573 C CA . SER A 1 193 ? 9.128 -2.857 27.918 1.00 86.81 193 SER A CA 1
ATOM 1574 C C . SER A 1 193 ? 8.522 -3.325 29.242 1.00 86.81 193 SER A C 1
ATOM 1576 O O . SER A 1 193 ? 7.433 -3.900 29.268 1.00 86.81 193 SER A O 1
ATOM 1578 N N . ILE A 1 194 ? 9.218 -3.026 30.340 1.00 87.50 194 ILE A N 1
ATOM 1579 C CA . ILE A 1 194 ? 8.763 -3.319 31.702 1.00 87.50 194 ILE A CA 1
ATOM 1580 C C . ILE A 1 194 ? 7.538 -2.456 32.020 1.00 87.50 194 ILE A C 1
ATOM 1582 O O . ILE A 1 194 ? 7.554 -1.237 31.834 1.00 87.50 194 ILE A O 1
ATOM 1586 N N . LEU A 1 195 ? 6.472 -3.096 32.503 1.00 89.38 195 LEU A N 1
ATOM 1587 C CA . LEU A 1 195 ? 5.241 -2.432 32.923 1.00 89.38 195 LEU A CA 1
ATOM 1588 C C . LEU A 1 195 ? 5.328 -2.061 34.403 1.00 89.38 195 LEU A C 1
ATOM 1590 O O . LEU A 1 195 ? 5.562 -2.928 35.242 1.00 89.38 195 LEU A O 1
ATOM 1594 N N . ARG A 1 196 ? 5.116 -0.784 34.736 1.00 89.75 196 ARG A N 1
ATOM 1595 C CA . ARG A 1 196 ? 5.118 -0.325 36.134 1.00 89.75 196 ARG A CA 1
ATOM 1596 C C . ARG A 1 196 ? 3.711 -0.375 36.714 1.00 89.75 196 ARG A C 1
ATOM 1598 O O . ARG A 1 196 ? 2.757 0.081 36.082 1.00 89.75 196 ARG A O 1
ATOM 1605 N N . ILE A 1 197 ? 3.576 -0.886 37.935 1.00 89.56 197 ILE A N 1
ATOM 1606 C CA . ILE A 1 197 ? 2.296 -0.881 38.652 1.00 89.56 197 ILE A CA 1
ATOM 1607 C C . ILE A 1 197 ? 1.799 0.568 38.770 1.00 89.56 197 ILE A C 1
ATOM 1609 O O . ILE A 1 197 ? 2.563 1.492 39.035 1.00 89.56 197 ILE A O 1
ATOM 1613 N N . GLY A 1 198 ? 0.513 0.784 38.498 1.00 82.62 198 GLY A N 1
ATOM 1614 C CA . GLY A 1 198 ? -0.115 2.103 38.490 1.00 82.62 198 GLY A CA 1
ATOM 1615 C C . GLY A 1 198 ? 0.010 2.878 37.173 1.00 82.62 198 GLY A C 1
ATOM 1616 O O . GLY A 1 198 ? -0.740 3.839 36.986 1.00 82.62 198 GLY A O 1
ATOM 1617 N N . GLN A 1 199 ? 0.865 2.449 36.237 1.00 92.00 199 GLN A N 1
ATOM 1618 C CA . GLN A 1 199 ? 1.002 3.063 34.914 1.00 92.00 199 GLN A CA 1
ATOM 1619 C C . GLN A 1 199 ? -0.315 2.977 34.128 1.00 92.00 199 GLN A C 1
ATOM 1621 O O . GLN A 1 199 ? -1.003 1.955 34.130 1.00 92.00 199 GLN A O 1
ATOM 1626 N N . LYS A 1 200 ? -0.673 4.054 33.423 1.00 93.38 200 LYS A N 1
ATOM 1627 C CA . LYS A 1 200 ? -1.838 4.088 32.527 1.00 93.38 200 LYS A CA 1
ATOM 1628 C C . LYS A 1 200 ? -1.428 3.619 31.131 1.00 93.38 200 LYS A C 1
ATOM 1630 O O . LYS A 1 200 ? -0.627 4.274 30.471 1.00 93.38 200 LYS A O 1
ATOM 1635 N N . LEU A 1 201 ? -2.009 2.517 30.670 1.00 92.56 201 LEU A N 1
ATOM 1636 C CA . LEU A 1 201 ? -1.754 1.923 29.361 1.00 92.56 201 LEU A CA 1
ATOM 1637 C C . LEU A 1 201 ? -2.980 2.080 28.4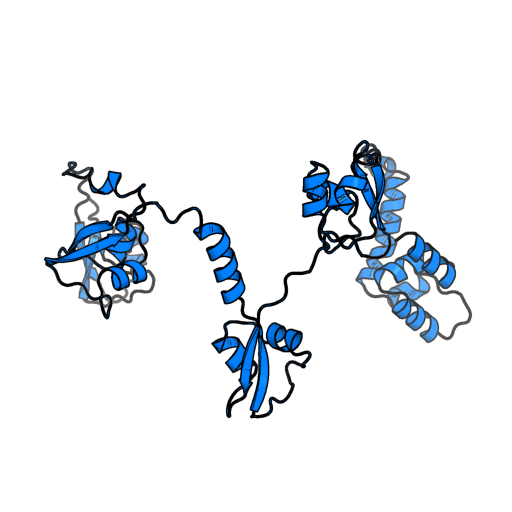52 1.00 92.56 201 LEU A C 1
ATOM 1639 O O . LEU A 1 201 ? -4.092 1.692 28.808 1.00 92.56 201 LEU A O 1
ATOM 1643 N N . ARG A 1 202 ? -2.797 2.643 27.256 1.00 92.69 202 ARG A N 1
ATOM 1644 C CA . ARG A 1 202 ? -3.844 2.795 26.235 1.00 92.69 202 ARG A CA 1
ATOM 1645 C C . ARG A 1 202 ? -3.997 1.496 25.451 1.00 92.69 202 ARG A C 1
ATOM 1647 O O . ARG A 1 202 ? -3.165 1.165 24.612 1.00 92.69 202 ARG A O 1
ATOM 1654 N N . ILE A 1 203 ? -5.066 0.754 25.690 1.00 90.12 203 ILE A N 1
ATOM 1655 C CA . ILE A 1 203 ? -5.314 -0.528 25.032 1.00 90.12 203 ILE A CA 1
ATOM 1656 C C . ILE A 1 203 ? -6.286 -0.320 23.865 1.00 90.12 203 ILE A C 1
ATOM 1658 O O . ILE A 1 203 ? -7.413 0.127 24.096 1.00 90.12 203 ILE A O 1
ATOM 1662 N N . PRO A 1 204 ? -5.901 -0.636 22.613 1.00 86.88 204 PRO A N 1
ATOM 1663 C CA . PRO A 1 204 ? -6.785 -0.504 21.461 1.00 86.88 204 PRO A CA 1
ATOM 1664 C C . PRO A 1 204 ? -8.093 -1.275 21.672 1.00 86.88 204 PRO A C 1
ATOM 1666 O O . PRO A 1 204 ? -8.102 -2.415 22.118 1.00 86.88 204 PRO A O 1
ATOM 1669 N N . ASN A 1 205 ? -9.223 -0.679 21.315 1.00 78.31 205 ASN A N 1
ATOM 1670 C CA . ASN A 1 205 ? -10.534 -1.294 21.451 1.00 78.31 205 ASN A CA 1
ATOM 1671 C C . ASN A 1 205 ? -11.145 -1.557 20.071 1.00 78.31 205 ASN A C 1
ATOM 1673 O O . ASN A 1 205 ? -11.889 -0.743 19.517 1.00 78.31 205 ASN A O 1
ATOM 1677 N N . ARG A 1 206 ? -10.889 -2.752 19.525 1.00 64.31 206 ARG A N 1
ATOM 1678 C CA . ARG A 1 206 ? -11.533 -3.210 18.280 1.00 64.31 206 ARG A CA 1
ATOM 1679 C C . ARG A 1 206 ? -13.051 -3.406 18.430 1.00 64.31 206 ARG A C 1
ATOM 1681 O O . ARG A 1 206 ? -13.785 -3.271 17.448 1.00 64.31 206 ARG A O 1
ATOM 1688 N N . ARG A 1 207 ? -13.565 -3.664 19.644 1.00 58.06 207 ARG A N 1
ATOM 1689 C CA . ARG A 1 207 ? -15.016 -3.794 19.896 1.00 58.06 207 ARG A CA 1
ATOM 1690 C C . ARG A 1 207 ? -15.746 -2.454 19.769 1.00 58.06 207 ARG A C 1
ATOM 1692 O O . ARG A 1 207 ? -16.874 -2.439 19.279 1.00 58.06 207 ARG A O 1
ATOM 1699 N N . GLY A 1 208 ? -15.097 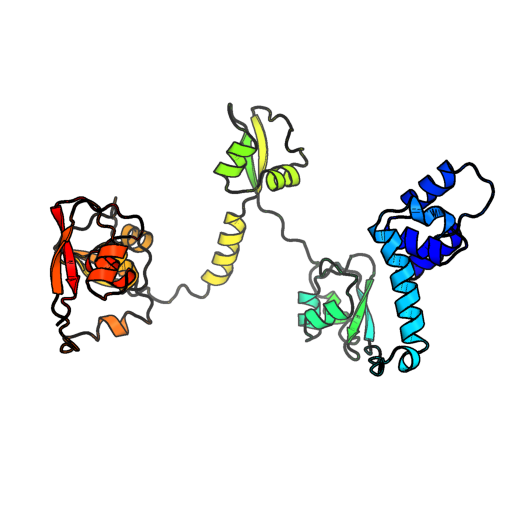-1.337 20.104 1.00 49.78 208 GLY A N 1
ATOM 1700 C CA . GLY A 1 208 ? -15.639 0.013 19.912 1.00 49.78 208 GLY A CA 1
ATOM 1701 C C . GLY A 1 208 ? -15.909 0.353 18.441 1.00 49.78 208 GLY A C 1
ATOM 1702 O O . GLY A 1 208 ? -16.946 0.939 18.128 1.00 49.78 208 GLY A O 1
ATOM 1703 N N . ALA A 1 209 ? -15.038 -0.091 17.528 1.00 47.81 209 ALA A N 1
ATOM 1704 C CA . ALA A 1 209 ? -15.215 0.077 16.082 1.00 47.81 209 ALA A CA 1
ATOM 1705 C C . ALA A 1 209 ? -16.352 -0.802 15.515 1.00 47.81 209 ALA A C 1
ATOM 1707 O O . ALA A 1 209 ? -17.132 -0.351 14.675 1.00 47.81 209 ALA A O 1
ATOM 1708 N N . ARG A 1 210 ? -16.519 -2.034 16.027 1.00 45.81 210 ARG A N 1
ATOM 1709 C CA . ARG A 1 210 ? -17.653 -2.918 15.679 1.00 45.81 210 ARG A CA 1
ATOM 1710 C C . ARG A 1 210 ? -18.998 -2.384 16.200 1.00 45.81 210 ARG A C 1
ATOM 1712 O O . ARG A 1 210 ? -19.989 -2.447 15.475 1.00 45.81 210 ARG A O 1
ATOM 1719 N N . LYS A 1 211 ? -19.044 -1.817 17.416 1.00 42.94 211 LYS A N 1
ATOM 1720 C CA . LYS A 1 211 ? -20.262 -1.198 17.986 1.00 42.94 211 LYS A CA 1
ATOM 1721 C C . LYS A 1 211 ? -20.637 0.109 17.270 1.00 42.94 211 LYS A C 1
ATOM 1723 O O . LYS A 1 211 ? -21.821 0.340 17.050 1.00 42.94 211 LYS A O 1
ATOM 1728 N N . ALA A 1 212 ? -19.659 0.917 16.844 1.00 45.38 212 ALA A N 1
ATOM 1729 C CA . ALA A 1 212 ? -19.893 2.126 16.044 1.00 45.38 212 ALA A CA 1
ATOM 1730 C C . ALA A 1 212 ? -20.429 1.811 14.633 1.00 45.38 212 ALA A C 1
ATOM 1732 O O . ALA A 1 212 ? -21.426 2.400 14.224 1.00 45.38 212 ALA A O 1
ATOM 1733 N N . ARG A 1 213 ? -19.865 0.807 13.933 1.00 45.44 213 ARG A N 1
ATOM 1734 C CA . ARG A 1 213 ? -20.425 0.310 12.654 1.00 45.44 213 ARG A CA 1
ATOM 1735 C C . ARG A 1 213 ? -21.831 -0.278 12.813 1.00 45.44 213 ARG A C 1
ATOM 1737 O O . ARG A 1 213 ? -22.654 -0.107 11.919 1.00 45.44 213 ARG A O 1
ATOM 1744 N N . ARG A 1 214 ? -22.133 -0.935 13.943 1.00 43.03 214 ARG A N 1
ATOM 1745 C CA . ARG A 1 214 ? -23.500 -1.397 14.250 1.00 43.03 214 ARG A CA 1
ATOM 1746 C C . ARG A 1 214 ? -24.454 -0.243 14.550 1.00 43.03 214 ARG A C 1
ATOM 1748 O O . ARG A 1 214 ? -25.567 -0.289 14.056 1.00 43.03 214 ARG A O 1
ATOM 1755 N N . ARG A 1 215 ? -24.044 0.797 15.286 1.00 44.50 215 ARG A N 1
ATOM 1756 C CA . ARG A 1 215 ? -24.903 1.963 15.576 1.00 44.50 215 ARG A CA 1
ATOM 1757 C C . ARG A 1 215 ? -25.271 2.758 14.315 1.00 44.50 215 ARG A C 1
ATOM 1759 O O . ARG A 1 215 ? -26.436 3.100 14.166 1.00 44.50 215 ARG A O 1
ATOM 1766 N N . GLY A 1 216 ? -24.342 2.930 13.369 1.00 43.34 216 GLY A N 1
ATOM 1767 C CA . GLY A 1 216 ? -24.617 3.613 12.093 1.00 43.34 216 GLY A CA 1
ATOM 1768 C C . GLY A 1 216 ? -25.565 2.862 11.143 1.00 43.34 216 GLY A C 1
ATOM 1769 O O . GLY A 1 216 ? -26.307 3.494 10.404 1.00 43.34 216 GLY A O 1
ATOM 1770 N N . ARG A 1 217 ? -25.607 1.519 11.190 1.00 45.72 217 ARG A N 1
ATOM 1771 C CA . ARG A 1 217 ? -26.583 0.702 10.428 1.00 45.72 217 ARG A CA 1
ATOM 1772 C C . ARG A 1 217 ? -27.876 0.394 11.192 1.00 45.72 217 ARG A C 1
ATOM 1774 O O . ARG A 1 217 ? -28.825 -0.085 10.587 1.00 45.72 217 ARG A O 1
ATOM 1781 N N . SER A 1 218 ? -27.921 0.637 12.502 1.00 48.72 218 SER A N 1
ATOM 1782 C CA . SER A 1 218 ? -29.019 0.194 13.376 1.00 48.72 218 SER A CA 1
ATOM 1783 C C . SER A 1 218 ? -30.034 1.285 13.712 1.00 48.72 218 SER A C 1
ATOM 1785 O O . SER A 1 218 ? -31.086 0.943 14.234 1.00 48.72 218 SER A O 1
ATOM 1787 N N . ALA A 1 219 ? -29.771 2.565 13.443 1.00 44.00 219 ALA A N 1
ATOM 1788 C CA . ALA A 1 219 ? -30.728 3.622 13.787 1.00 44.00 219 ALA A CA 1
ATOM 1789 C C . ALA A 1 219 ? -31.907 3.734 12.795 1.00 44.00 219 ALA A C 1
ATOM 1791 O O . ALA A 1 219 ? -32.985 4.157 13.188 1.00 44.00 219 ALA A O 1
ATOM 1792 N N . LYS A 1 220 ? -31.751 3.283 11.539 1.00 38.34 220 LYS A N 1
ATOM 1793 C CA . LYS A 1 220 ? -32.821 3.316 10.517 1.00 38.34 220 LYS A CA 1
ATOM 1794 C C . LYS A 1 220 ? -33.591 1.996 10.329 1.00 38.34 220 LYS A C 1
ATOM 1796 O O . LYS A 1 220 ? -34.499 1.947 9.514 1.00 38.34 220 LYS A O 1
ATOM 1801 N N . ALA A 1 221 ? -33.268 0.935 11.077 1.00 43.56 221 ALA A N 1
ATOM 1802 C CA . ALA A 1 221 ? -33.844 -0.406 10.869 1.00 43.56 221 ALA A CA 1
ATOM 1803 C C . ALA A 1 221 ? -34.528 -1.029 12.109 1.00 43.56 221 ALA A C 1
ATOM 1805 O O . ALA A 1 221 ? -34.837 -2.217 12.101 1.00 43.56 221 ALA A O 1
ATOM 1806 N N . VAL A 1 222 ? -34.766 -0.263 13.183 1.00 39.12 222 VAL A N 1
ATOM 1807 C CA . VAL A 1 222 ? -35.326 -0.778 14.460 1.00 39.12 222 VAL A CA 1
ATOM 1808 C C . VAL A 1 222 ? -36.826 -0.471 14.635 1.00 39.12 222 VAL A C 1
ATOM 1810 O O . VAL A 1 222 ? -37.380 -0.644 15.710 1.00 39.12 222 VAL A O 1
ATOM 1813 N N . LYS A 1 223 ? -37.542 -0.129 13.558 1.00 37.00 223 LYS A N 1
ATOM 1814 C CA . LYS A 1 223 ? -39.018 -0.177 13.522 1.00 37.00 223 LYS A CA 1
ATOM 1815 C C . LYS A 1 223 ? -39.540 -1.318 12.640 1.00 37.00 223 LYS A C 1
ATOM 1817 O O . LYS A 1 223 ? -40.462 -1.140 11.858 1.00 37.00 223 LYS A O 1
ATOM 1822 N N . LYS A 1 224 ? -38.958 -2.516 12.757 1.00 40.31 224 LYS A N 1
ATOM 1823 C CA . LYS A 1 224 ? -39.627 -3.742 12.298 1.00 40.31 224 LYS A CA 1
ATOM 1824 C C . LYS A 1 224 ? -39.796 -4.649 13.506 1.00 40.31 224 LYS A C 1
ATOM 1826 O O . LYS A 1 224 ? -38.803 -5.133 14.050 1.00 40.31 224 LYS A O 1
ATOM 1831 N N . ALA A 1 225 ? -41.040 -4.785 13.963 1.00 42.16 225 ALA A N 1
ATOM 1832 C CA . ALA A 1 225 ? -41.421 -5.646 15.072 1.00 42.16 225 ALA A CA 1
ATOM 1833 C C . ALA A 1 225 ? -40.744 -7.012 14.908 1.00 42.16 225 ALA A C 1
ATOM 1835 O O . ALA A 1 225 ? -40.927 -7.697 13.899 1.00 42.16 225 ALA A O 1
ATOM 1836 N N . ARG A 1 226 ? -39.898 -7.384 15.871 1.00 51.59 226 ARG A N 1
ATOM 1837 C CA . ARG A 1 226 ? -39.336 -8.732 15.931 1.00 51.59 226 ARG A CA 1
ATOM 1838 C C . ARG A 1 226 ? -40.489 -9.674 16.265 1.00 51.59 226 ARG A C 1
ATOM 1840 O O . ARG A 1 226 ? -40.840 -9.801 17.432 1.00 51.59 226 ARG A O 1
ATOM 1847 N N . ARG A 1 227 ? -41.090 -10.290 15.244 1.00 70.94 227 ARG A N 1
ATOM 1848 C CA . ARG A 1 227 ? -42.041 -11.389 15.430 1.00 70.94 227 ARG A CA 1
ATOM 1849 C C . ARG A 1 227 ? -41.294 -12.562 16.067 1.00 70.94 227 ARG A C 1
ATOM 1851 O O . ARG A 1 227 ? -40.331 -13.087 15.504 1.00 70.94 227 ARG A O 1
ATOM 1858 N N . PHE A 1 228 ? -41.697 -12.913 17.278 1.00 76.00 228 PHE A N 1
ATOM 1859 C CA . PHE A 1 228 ? -41.295 -14.148 17.935 1.00 76.00 228 PHE A CA 1
ATOM 1860 C C . PHE A 1 228 ? -42.388 -15.188 17.691 1.00 76.00 228 PHE A C 1
ATOM 1862 O O . PHE A 1 228 ? -43.558 -14.831 17.596 1.00 76.00 228 PHE A O 1
ATOM 1869 N N . VAL A 1 229 ? -41.989 -16.448 17.562 1.00 80.75 229 VAL A N 1
ATOM 1870 C CA . VAL A 1 229 ? -42.900 -17.595 17.508 1.00 80.75 229 VAL A CA 1
ATOM 1871 C C . VAL A 1 229 ? -42.844 -18.277 18.870 1.00 80.75 229 VAL A C 1
ATOM 1873 O O . VAL A 1 229 ? -41.755 -18.429 19.431 1.00 80.75 229 VAL A O 1
ATOM 1876 N N . GLU A 1 230 ? -43.996 -18.642 19.421 1.00 86.38 230 GLU A N 1
ATOM 1877 C CA . GLU A 1 230 ? -44.075 -19.441 20.644 1.00 86.38 230 GLU A CA 1
ATOM 1878 C C . GLU A 1 230 ? -44.025 -20.929 20.298 1.00 86.38 230 GLU A C 1
ATOM 1880 O O . GLU A 1 230 ? -44.775 -21.408 19.451 1.00 86.38 230 GLU A O 1
ATOM 1885 N N . VAL A 1 231 ? -43.112 -21.658 20.934 1.00 82.56 231 VAL A N 1
ATOM 1886 C CA . VAL A 1 231 ? -42.861 -23.078 20.678 1.00 82.56 231 VAL A CA 1
ATOM 1887 C C . VAL A 1 231 ? -42.868 -23.828 22.000 1.00 82.56 231 VAL A C 1
ATOM 1889 O O . VAL A 1 231 ? -42.206 -23.414 22.949 1.00 82.56 231 VAL A O 1
ATOM 1892 N N . VAL A 1 232 ? -43.601 -24.938 22.062 1.00 86.88 232 VAL A N 1
ATOM 1893 C CA . VAL A 1 232 ? -43.568 -25.871 23.195 1.00 86.88 232 VAL A CA 1
ATOM 1894 C C . VAL A 1 232 ? -42.472 -26.902 22.939 1.00 86.88 232 VAL A C 1
ATOM 1896 O O . VAL A 1 232 ? -42.493 -27.561 21.901 1.00 86.88 232 VAL A O 1
ATOM 1899 N N . VAL A 1 233 ? -41.530 -27.038 23.872 1.00 77.75 233 VAL A N 1
ATOM 1900 C CA . VAL A 1 233 ? -40.438 -28.020 23.812 1.00 77.75 233 VAL A CA 1
ATOM 1901 C C . VAL A 1 233 ? -41.018 -29.435 23.821 1.00 77.75 233 VAL A C 1
ATOM 1903 O O . VAL A 1 233 ? -41.722 -29.819 24.757 1.00 77.75 233 VAL A O 1
ATOM 1906 N N . LYS A 1 234 ? -40.708 -30.223 22.793 1.00 71.69 234 LYS A N 1
ATOM 1907 C CA . LYS A 1 234 ? -41.085 -31.637 22.672 1.00 71.69 234 LYS A CA 1
ATOM 1908 C C . LYS A 1 234 ? -39.943 -32.558 23.128 1.00 71.69 234 LYS A C 1
ATOM 1910 O O . LYS A 1 234 ? -38.794 -32.119 23.192 1.00 71.69 234 LYS A O 1
ATOM 1915 N N . PRO A 1 235 ? -40.222 -33.837 23.441 1.00 54.50 235 PRO A N 1
ATOM 1916 C CA . PRO A 1 235 ? -39.168 -34.818 23.693 1.00 54.50 235 PRO A CA 1
ATOM 1917 C C . PRO A 1 235 ? -38.169 -34.857 22.526 1.00 54.50 235 PRO A C 1
ATOM 1919 O O . PRO A 1 235 ? -38.570 -35.035 21.377 1.00 54.50 235 PRO A O 1
ATOM 1922 N N . GLY A 1 236 ? -36.883 -34.653 22.821 1.00 54.78 236 GLY A N 1
ATOM 1923 C CA . GLY A 1 236 ? -35.807 -34.593 21.823 1.00 54.78 236 GLY A CA 1
ATOM 1924 C C . GLY A 1 236 ? -35.457 -33.191 21.304 1.00 54.78 236 GLY A C 1
ATOM 1925 O O . GLY A 1 236 ? -34.464 -33.049 20.592 1.00 54.78 236 GLY A O 1
ATOM 1926 N N . ASP A 1 237 ? -36.203 -32.145 21.675 1.00 61.69 237 ASP A N 1
ATOM 1927 C CA . ASP A 1 237 ? -35.833 -30.771 21.325 1.00 61.69 237 ASP A CA 1
ATOM 1928 C C . ASP A 1 237 ? -34.611 -30.299 22.127 1.00 61.69 237 ASP A C 1
ATOM 1930 O O . ASP A 1 237 ? -34.510 -30.481 23.341 1.00 61.69 237 ASP A O 1
ATOM 1934 N N . SER A 1 238 ? -33.700 -29.607 21.446 1.00 73.12 238 SER A N 1
ATOM 1935 C CA . SER A 1 238 ? -32.561 -28.929 22.062 1.00 73.12 238 SER A CA 1
ATOM 1936 C C . SER A 1 238 ? -32.562 -27.445 21.710 1.00 73.12 238 SER A C 1
ATOM 1938 O O . SER A 1 238 ? -33.060 -27.031 20.660 1.00 73.12 238 SER A O 1
ATOM 1940 N N . MET A 1 239 ? -31.951 -26.621 22.565 1.00 70.62 239 MET A N 1
ATOM 1941 C CA . MET A 1 239 ? -31.798 -25.181 22.316 1.00 70.62 239 MET A CA 1
ATOM 1942 C C . MET A 1 239 ? -31.137 -24.887 20.966 1.00 70.62 239 MET A C 1
ATOM 1944 O O . MET A 1 239 ? -31.502 -23.929 20.284 1.00 70.62 239 MET A O 1
ATOM 1948 N N . TRP A 1 240 ? -30.179 -25.723 20.570 1.00 72.44 240 TRP A N 1
ATOM 1949 C CA . TRP A 1 240 ? -29.498 -25.608 19.288 1.00 72.44 240 TRP A CA 1
ATOM 1950 C C . TRP A 1 240 ? -30.390 -26.029 18.116 1.00 72.44 240 TRP A C 1
ATOM 1952 O O . TRP A 1 240 ? -30.469 -25.299 17.128 1.00 72.44 240 TRP A O 1
ATOM 1962 N N . GLY A 1 241 ? -31.120 -27.144 18.242 1.00 68.81 241 GLY A N 1
ATOM 1963 C CA . GLY A 1 241 ? -32.065 -27.603 17.221 1.00 68.81 241 GLY A CA 1
ATOM 1964 C C . GLY A 1 241 ? -33.165 -26.575 16.962 1.00 68.81 241 GLY A C 1
ATOM 1965 O O . GLY A 1 241 ? -33.438 -26.223 15.815 1.00 68.81 241 GLY A O 1
ATOM 1966 N N . LEU A 1 242 ? -33.715 -25.998 18.031 1.00 75.25 242 LEU A N 1
ATOM 1967 C CA . LEU A 1 242 ? -34.694 -24.917 17.959 1.00 75.25 242 LEU A CA 1
ATOM 1968 C C . LEU A 1 242 ? -34.094 -23.638 17.352 1.00 75.25 242 LEU A C 1
ATOM 1970 O O . LEU A 1 242 ? -34.693 -23.039 16.460 1.00 75.25 242 LEU A O 1
ATOM 1974 N N . ALA A 1 243 ? -32.888 -23.232 17.755 1.00 75.88 243 ALA A N 1
ATOM 1975 C CA . ALA A 1 243 ? -32.216 -22.079 17.155 1.00 75.88 243 ALA A CA 1
ATOM 1976 C C . ALA A 1 243 ? -31.991 -22.257 15.649 1.00 75.88 243 ALA A C 1
ATOM 1978 O O . ALA A 1 243 ? -32.319 -21.363 14.871 1.00 75.88 243 ALA A O 1
ATOM 1979 N N . ARG A 1 244 ? -31.511 -23.428 15.2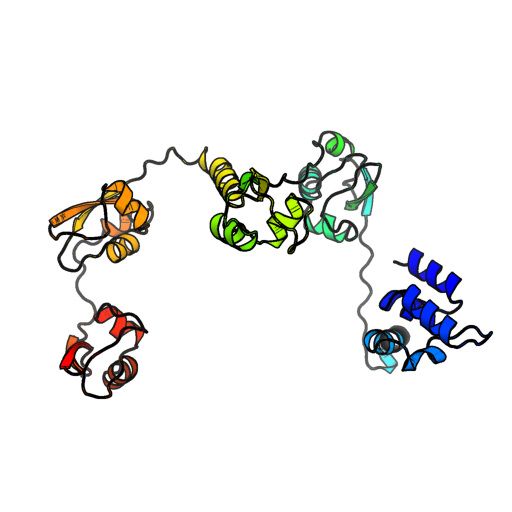25 1.00 74.12 244 ARG A N 1
ATOM 1980 C CA . ARG A 1 244 ? -31.282 -23.744 13.813 1.00 74.12 244 ARG A CA 1
ATOM 1981 C C . ARG A 1 244 ? -32.589 -23.780 13.023 1.00 74.12 244 ARG A C 1
ATOM 1983 O O . ARG A 1 244 ? -32.656 -23.181 11.952 1.00 74.12 244 ARG A O 1
ATOM 1990 N N . ARG A 1 245 ? -33.630 -24.416 13.569 1.00 74.12 245 ARG A N 1
ATOM 1991 C CA . ARG A 1 245 ? -34.951 -24.560 12.934 1.00 74.12 245 ARG A CA 1
ATOM 1992 C C . ARG A 1 245 ? -35.624 -23.219 12.644 1.00 74.12 245 ARG A C 1
ATOM 1994 O O . ARG A 1 245 ? -36.259 -23.075 11.606 1.00 74.12 245 ARG A O 1
ATOM 2001 N N . TYR A 1 246 ? -35.472 -22.247 13.540 1.00 75.38 246 TYR A N 1
ATOM 2002 C CA . TYR A 1 246 ? -36.104 -20.927 13.421 1.00 75.38 246 TYR A CA 1
ATOM 2003 C C . TYR A 1 246 ? -35.137 -19.815 12.974 1.00 75.38 246 TYR A C 1
ATOM 2005 O O . TYR A 1 246 ? -35.504 -18.634 12.976 1.00 75.38 246 TYR A O 1
ATOM 2013 N N . GLY A 1 247 ? -33.898 -20.170 12.609 1.00 73.75 247 GLY A N 1
ATOM 2014 C CA . GLY A 1 247 ? -32.887 -19.220 12.140 1.00 73.75 247 GLY A CA 1
ATOM 2015 C C . GLY A 1 247 ? -32.505 -18.177 13.192 1.00 73.75 247 GLY A C 1
ATOM 2016 O O . GLY A 1 247 ? -32.307 -17.004 12.869 1.00 73.75 247 GLY A O 1
ATOM 2017 N N . SER A 1 248 ? -32.447 -18.598 14.454 1.00 81.00 248 SER A N 1
ATOM 2018 C CA . SER A 1 248 ? -32.102 -17.783 15.615 1.00 81.00 248 SER A CA 1
ATOM 2019 C C . SER A 1 248 ? -30.738 -18.176 16.189 1.00 81.00 248 SER A C 1
ATOM 2021 O O . SER A 1 248 ? -30.101 -19.142 15.784 1.00 81.00 248 SER A O 1
ATOM 2023 N N . ASP A 1 249 ? -30.287 -17.392 17.158 1.00 78.19 249 ASP A N 1
ATOM 2024 C CA . ASP A 1 249 ? -29.081 -17.616 17.942 1.00 78.19 249 ASP A CA 1
ATOM 2025 C C . ASP A 1 249 ? -29.454 -18.128 19.345 1.00 78.19 249 ASP A C 1
ATOM 2027 O O . ASP A 1 249 ? -30.390 -17.614 19.968 1.00 78.19 249 ASP A O 1
ATOM 2031 N N . VAL A 1 250 ? -28.726 -19.135 19.840 1.00 76.69 250 VAL A N 1
ATOM 2032 C CA . VAL A 1 250 ? -29.019 -19.829 21.110 1.00 76.69 250 VAL A CA 1
ATOM 2033 C C . VAL A 1 250 ? -28.999 -18.854 22.290 1.00 76.69 250 VAL A C 1
ATOM 2035 O O . VAL A 1 250 ? -29.929 -18.835 23.101 1.00 76.69 250 VAL A O 1
ATOM 2038 N N . ASP A 1 251 ? -28.002 -17.965 22.343 1.00 74.12 251 ASP A N 1
ATOM 2039 C CA . ASP A 1 251 ? -27.908 -16.940 23.388 1.00 74.12 251 ASP A CA 1
ATOM 2040 C C . ASP A 1 251 ? -29.064 -15.939 23.310 1.00 74.12 251 ASP A C 1
ATOM 2042 O O . ASP A 1 251 ? -29.475 -15.343 24.309 1.00 74.12 251 ASP A O 1
ATOM 2046 N N . THR A 1 252 ? -29.590 -15.715 22.109 1.00 78.06 252 THR A N 1
ATOM 2047 C CA . THR A 1 252 ? -30.734 -14.835 21.892 1.00 78.06 252 THR A CA 1
ATOM 2048 C C . THR A 1 252 ? -32.030 -15.464 22.393 1.00 78.06 252 THR A C 1
ATOM 2050 O O . THR A 1 252 ? -32.785 -14.765 23.067 1.00 78.06 252 THR A O 1
ATOM 2053 N N . ILE A 1 253 ? -32.257 -16.760 22.154 1.00 80.12 253 ILE A N 1
ATOM 2054 C CA . ILE A 1 253 ? -33.406 -17.494 22.714 1.00 80.12 253 ILE A CA 1
ATOM 2055 C C . ILE A 1 253 ? -33.312 -17.531 24.241 1.00 80.12 253 ILE A C 1
ATOM 2057 O O . ILE A 1 253 ? -34.286 -17.219 24.923 1.00 80.12 253 ILE A O 1
ATOM 2061 N N . LYS A 1 254 ? -32.125 -17.831 24.779 1.00 84.31 254 LYS A N 1
ATOM 2062 C CA . LYS A 1 254 ? -31.865 -17.886 26.222 1.00 84.31 254 LYS A CA 1
ATOM 2063 C C . LYS A 1 254 ? -32.224 -16.571 26.911 1.00 84.31 254 LYS A C 1
ATOM 2065 O O . LYS A 1 254 ? -33.004 -16.560 27.858 1.00 84.31 254 LYS A O 1
ATOM 2070 N N . ARG A 1 255 ? -31.705 -15.449 26.396 1.00 82.19 255 ARG A N 1
ATOM 2071 C CA . ARG A 1 255 ? -32.006 -14.110 26.931 1.00 82.19 255 ARG A CA 1
ATOM 2072 C C . ARG A 1 255 ? -33.475 -13.729 26.776 1.00 82.19 255 ARG A C 1
ATOM 2074 O O . ARG A 1 255 ? -34.013 -13.100 27.676 1.00 82.19 255 ARG A O 1
ATOM 2081 N N . LEU A 1 256 ? -34.107 -14.076 25.651 1.00 84.88 256 LEU A N 1
ATOM 2082 C CA . LEU A 1 256 ? -35.512 -13.739 25.401 1.00 84.88 256 LEU A CA 1
ATOM 2083 C C . LEU A 1 256 ? -36.464 -14.469 26.360 1.00 84.88 256 LEU A C 1
ATOM 2085 O O . LEU A 1 256 ? -37.503 -13.920 26.708 1.00 84.88 256 LEU A O 1
ATOM 2089 N N . ASN A 1 257 ? -36.086 -15.667 26.805 1.00 83.81 257 ASN A N 1
ATOM 2090 C CA . ASN A 1 257 ? -36.877 -16.503 27.710 1.00 83.81 257 ASN A CA 1
ATOM 2091 C C . ASN A 1 257 ? -36.377 -16.487 29.161 1.00 83.81 257 ASN A C 1
ATOM 2093 O O . ASN A 1 257 ? -36.830 -17.294 29.965 1.00 83.81 257 ASN A O 1
ATOM 2097 N N . GLY A 1 258 ? -35.425 -15.609 29.501 1.00 84.31 258 GLY A N 1
ATOM 2098 C CA . GLY A 1 258 ? -34.906 -15.480 30.867 1.00 84.31 258 GLY A CA 1
ATOM 2099 C C . GLY A 1 258 ? -34.231 -16.740 31.425 1.00 84.31 258 GLY A C 1
ATOM 2100 O O . GLY A 1 258 ? -34.167 -16.907 32.640 1.00 84.31 258 GLY A O 1
ATOM 2101 N N . LEU A 1 259 ? -33.731 -17.636 30.567 1.00 79.88 259 LEU A N 1
ATOM 2102 C CA . LEU A 1 259 ? -33.152 -18.909 31.005 1.00 79.88 259 LEU A CA 1
ATOM 2103 C C . LEU A 1 259 ? -31.741 -18.708 31.574 1.00 79.88 259 LEU A C 1
ATOM 2105 O O . LEU A 1 259 ? -30.918 -17.976 31.012 1.00 79.88 259 LEU A O 1
ATOM 2109 N N . ARG A 1 260 ? -31.442 -19.384 32.690 1.00 74.81 260 ARG A N 1
ATOM 2110 C CA . ARG A 1 260 ? -30.129 -19.324 33.362 1.00 74.81 260 ARG A CA 1
ATOM 2111 C C . ARG A 1 260 ? -29.083 -20.206 32.678 1.00 74.81 260 ARG A C 1
ATOM 2113 O O . ARG A 1 260 ? -27.917 -19.820 32.582 1.00 74.81 260 ARG A O 1
ATOM 2120 N N . ASP A 1 261 ? -29.510 -21.314 32.089 1.00 72.25 261 ASP A N 1
ATOM 2121 C CA . ASP A 1 261 ? -28.693 -22.264 31.331 1.00 72.25 261 ASP A CA 1
ATOM 2122 C C . ASP A 1 261 ? -29.346 -22.582 29.967 1.00 72.25 261 ASP A C 1
ATOM 2124 O O . ASP A 1 261 ? -30.153 -21.794 29.470 1.00 72.25 261 ASP A O 1
ATOM 2128 N N . TYR A 1 262 ? -28.905 -23.657 29.309 1.00 73.75 262 TYR A N 1
ATOM 2129 C CA . TYR A 1 262 ? -29.446 -24.124 28.025 1.00 73.75 262 TYR A CA 1
ATOM 2130 C C . TYR A 1 262 ? -30.333 -25.366 28.179 1.00 73.75 262 TYR A C 1
ATOM 2132 O O . TYR A 1 262 ? -30.689 -25.979 27.172 1.00 73.75 262 TYR A O 1
ATOM 2140 N N . SER A 1 263 ? -30.653 -25.756 29.417 1.00 72.75 263 SER A N 1
ATOM 2141 C CA . SER A 1 263 ? -31.501 -26.911 29.687 1.00 72.75 263 SER A CA 1
ATOM 2142 C C . SER A 1 263 ? -32.943 -26.591 29.302 1.00 72.75 263 SER A C 1
ATOM 2144 O O . SER A 1 263 ? -33.452 -25.501 29.575 1.00 72.75 263 SER A O 1
ATOM 2146 N N . LEU A 1 264 ? -33.587 -27.537 28.621 1.00 76.75 264 LEU A N 1
ATOM 2147 C CA . LEU A 1 264 ? -34.983 -27.437 28.220 1.00 76.75 264 LEU A CA 1
ATOM 2148 C C . LEU A 1 264 ? -35.777 -28.543 28.892 1.00 76.75 264 LEU A C 1
ATOM 2150 O O . LEU A 1 264 ? -35.338 -29.691 28.928 1.00 76.75 264 LEU A O 1
ATOM 2154 N N . ARG A 1 265 ? -36.954 -28.196 29.409 1.00 76.12 265 ARG A N 1
ATOM 2155 C CA . ARG A 1 265 ? -37.907 -29.170 29.944 1.00 76.12 265 ARG A CA 1
ATOM 2156 C C . ARG A 1 265 ? -38.977 -29.445 28.903 1.00 76.12 265 ARG A C 1
ATOM 2158 O O . ARG A 1 265 ? -39.499 -28.515 28.294 1.00 76.12 265 ARG A O 1
ATOM 2165 N N . VAL A 1 266 ? -39.329 -30.712 28.714 1.00 72.12 266 VAL A N 1
ATOM 2166 C CA . VAL A 1 266 ? -40.464 -31.082 27.861 1.00 72.12 266 VAL A CA 1
ATOM 2167 C C . VAL A 1 266 ? -41.725 -30.372 28.372 1.00 72.12 266 VAL A C 1
ATOM 2169 O O . VAL A 1 266 ? -41.967 -30.325 29.575 1.00 72.12 266 VAL A O 1
ATOM 2172 N N . GLY A 1 267 ? -42.491 -29.763 27.466 1.00 67.19 267 GLY A N 1
ATOM 2173 C CA . GLY A 1 267 ? -43.662 -28.938 27.782 1.00 67.19 267 GLY A CA 1
ATOM 2174 C C . GLY A 1 267 ? -43.361 -27.455 28.040 1.00 67.19 267 GLY A C 1
ATOM 2175 O O . GLY A 1 267 ? -44.286 -26.650 28.140 1.00 67.19 267 GLY A O 1
ATOM 2176 N N . GLN A 1 268 ? -42.088 -27.050 28.106 1.00 83.81 268 GLN A N 1
ATOM 2177 C CA . GLN A 1 268 ? -41.701 -25.654 28.314 1.00 83.81 268 GLN A CA 1
ATOM 2178 C C . GLN A 1 268 ? -42.055 -24.785 27.100 1.00 83.81 268 GLN A C 1
ATOM 2180 O O . GLN A 1 268 ? -41.706 -25.116 25.969 1.00 83.81 268 GLN A O 1
ATOM 2185 N N . LYS A 1 269 ? -42.701 -23.636 27.326 1.00 87.69 269 LYS A N 1
ATOM 2186 C CA . LYS A 1 269 ? -42.976 -22.642 26.277 1.00 87.69 269 LYS A CA 1
ATOM 2187 C C . LYS A 1 269 ? -41.770 -21.723 26.089 1.00 87.69 269 LYS A C 1
ATOM 2189 O O . LYS A 1 269 ? -41.289 -21.126 27.050 1.00 87.69 269 LYS A O 1
ATOM 2194 N N . LEU A 1 270 ? -41.301 -21.589 24.852 1.00 84.88 270 LEU A N 1
ATOM 2195 C CA . LEU A 1 270 ? -40.200 -20.715 24.461 1.00 84.88 270 LEU A CA 1
ATOM 2196 C C . LEU A 1 270 ? -40.637 -19.741 23.373 1.00 84.88 270 LEU A C 1
ATOM 2198 O O . LEU A 1 270 ? -41.179 -20.126 22.342 1.00 84.88 270 LEU A O 1
ATOM 2202 N N . ARG A 1 271 ? -40.304 -18.471 23.566 1.00 87.19 271 ARG A N 1
ATOM 2203 C CA . ARG A 1 271 ? -40.380 -17.415 22.562 1.00 87.19 271 ARG A CA 1
ATOM 2204 C C . ARG A 1 271 ? -39.097 -17.431 21.747 1.00 87.19 271 ARG A C 1
ATOM 2206 O O . ARG A 1 271 ? -38.021 -17.143 22.273 1.00 87.19 271 ARG A O 1
ATOM 2213 N N . ILE A 1 272 ? -39.187 -17.754 20.465 1.00 84.75 272 ILE A N 1
ATOM 2214 C CA . ILE A 1 272 ? -38.028 -17.828 19.575 1.00 84.75 272 ILE A CA 1
ATOM 2215 C C . ILE A 1 272 ? -38.107 -16.683 18.562 1.00 84.75 272 ILE A C 1
ATOM 2217 O O . ILE A 1 272 ? -39.101 -16.571 17.841 1.00 84.75 272 ILE A O 1
ATOM 2221 N N . PRO A 1 273 ? -37.095 -15.798 18.483 1.00 81.31 273 PRO A N 1
ATOM 2222 C CA . PRO A 1 273 ? -37.075 -14.753 17.473 1.00 81.31 273 PRO A CA 1
ATOM 2223 C C . PRO A 1 273 ? -36.903 -15.387 16.094 1.00 81.31 273 PRO A C 1
ATOM 2225 O O . PRO A 1 273 ? -35.885 -16.019 15.831 1.00 81.31 273 PRO A O 1
ATOM 2228 N N . SER A 1 274 ? -37.868 -15.181 15.203 1.00 73.00 274 SER A N 1
ATOM 2229 C CA . SER A 1 274 ? -37.769 -15.662 13.827 1.00 73.00 274 SER A CA 1
ATOM 2230 C C . SER A 1 274 ? -37.316 -14.527 12.911 1.00 73.00 274 SER A C 1
ATOM 2232 O O . SER A 1 274 ? -37.770 -13.382 13.013 1.00 73.00 274 SER A O 1
ATOM 2234 N N . SER A 1 275 ? -36.396 -14.819 11.994 1.00 60.97 275 SER A N 1
ATOM 2235 C CA . SER A 1 275 ? -36.187 -13.925 10.857 1.00 60.97 275 SER A CA 1
ATOM 2236 C C . SER A 1 275 ? -37.393 -14.085 9.924 1.00 60.97 275 SER A C 1
ATOM 2238 O O . SER A 1 275 ? -37.776 -15.204 9.590 1.00 60.97 275 SER A O 1
ATOM 2240 N N . GLY A 1 276 ? -38.038 -12.982 9.526 1.00 53.03 276 GLY A N 1
ATOM 2241 C CA . GLY A 1 276 ? -39.355 -12.988 8.859 1.00 53.03 276 GLY A CA 1
ATOM 2242 C C . GLY A 1 276 ? -39.463 -13.760 7.532 1.00 53.03 276 GLY A C 1
ATOM 2243 O O . GLY A 1 276 ? -40.537 -13.793 6.949 1.00 53.03 276 GLY A O 1
ATOM 2244 N N . ARG A 1 277 ? -38.379 -14.387 7.063 1.00 48.66 277 ARG A N 1
ATOM 2245 C CA . ARG A 1 277 ? -38.347 -15.285 5.903 1.00 48.66 277 ARG A CA 1
ATOM 2246 C C . ARG A 1 277 ? -38.618 -16.758 6.270 1.00 48.66 277 ARG A C 1
ATOM 2248 O O . ARG A 1 277 ? -38.947 -17.529 5.383 1.00 48.66 277 ARG A O 1
ATOM 2255 N N . GLN A 1 278 ? -38.514 -17.140 7.550 1.00 49.62 278 GLN A N 1
ATOM 2256 C CA . GLN A 1 278 ? -38.727 -18.520 8.032 1.00 49.62 278 GLN A CA 1
ATOM 2257 C C . GLN A 1 278 ? -39.990 -18.695 8.896 1.00 49.62 278 GLN A C 1
ATOM 2259 O O . GLN A 1 278 ? -40.497 -19.807 8.999 1.00 49.62 278 GLN A O 1
ATOM 2264 N N . ALA A 1 279 ? -40.562 -17.610 9.437 1.00 43.88 279 ALA A N 1
ATOM 2265 C CA . ALA A 1 279 ? -41.847 -17.649 10.151 1.00 43.88 279 ALA A CA 1
ATOM 2266 C C . ALA A 1 279 ? -42.996 -18.162 9.260 1.00 43.88 279 ALA A C 1
ATOM 2268 O O . ALA A 1 279 ? -43.773 -19.014 9.671 1.00 43.88 279 ALA A O 1
ATOM 2269 N N . ALA A 1 280 ? -43.024 -17.727 7.995 1.00 41.81 280 ALA A N 1
ATOM 2270 C CA . ALA A 1 280 ? -44.035 -18.143 7.022 1.00 41.81 280 ALA A CA 1
ATOM 2271 C C . ALA A 1 280 ? -43.867 -19.594 6.523 1.00 41.81 280 ALA A C 1
ATOM 2273 O O . ALA A 1 280 ? -44.795 -20.134 5.934 1.00 41.81 280 ALA A O 1
ATOM 2274 N N . ALA A 1 281 ? -42.706 -20.228 6.736 1.00 42.94 281 ALA A N 1
ATOM 2275 C CA . ALA A 1 281 ? -42.460 -21.629 6.375 1.00 42.94 281 ALA A CA 1
ATOM 2276 C C . ALA A 1 281 ? -42.733 -22.594 7.546 1.00 42.94 281 ALA A C 1
ATOM 2278 O O . ALA A 1 281 ? -43.112 -23.743 7.319 1.00 42.94 281 ALA A O 1
ATOM 2279 N N . ALA A 1 282 ? -42.581 -22.116 8.788 1.00 41.84 282 ALA A N 1
ATOM 2280 C CA . ALA A 1 282 ? -42.883 -22.871 10.003 1.00 41.84 282 ALA A CA 1
ATOM 2281 C C . ALA A 1 282 ? -44.394 -22.971 10.283 1.00 41.84 282 ALA A C 1
ATOM 2283 O O . ALA A 1 282 ? -44.840 -23.996 10.785 1.00 41.84 282 ALA A O 1
ATOM 2284 N N . GLU A 1 283 ? -45.184 -21.963 9.893 1.00 40.81 283 GLU A N 1
ATOM 2285 C CA . GLU A 1 283 ? -46.658 -22.007 9.952 1.00 40.81 283 GLU A CA 1
ATOM 2286 C C . GLU A 1 283 ? -47.288 -22.840 8.815 1.00 40.81 283 GLU A C 1
ATOM 2288 O O . GLU A 1 283 ? -48.461 -23.186 8.885 1.00 40.81 283 GLU A O 1
ATOM 2293 N N . ARG A 1 284 ? -46.520 -23.203 7.772 1.00 37.97 284 ARG A N 1
ATOM 2294 C CA . ARG A 1 284 ? -47.013 -23.950 6.594 1.00 37.97 284 ARG A CA 1
ATOM 2295 C C . ARG A 1 284 ? -46.775 -25.461 6.632 1.00 37.97 284 ARG A C 1
ATOM 2297 O O . ARG A 1 284 ? -47.215 -26.150 5.722 1.00 37.97 284 ARG A O 1
ATOM 2304 N N . HIS A 1 285 ? -46.121 -25.989 7.666 1.00 41.44 285 HIS A N 1
ATOM 2305 C CA . HIS A 1 285 ? -45.953 -27.436 7.847 1.00 41.44 285 HIS A CA 1
ATOM 2306 C C . HIS A 1 285 ? -46.957 -27.978 8.873 1.00 41.44 285 HIS A C 1
ATOM 2308 O O . HIS A 1 285 ? -46.597 -28.397 9.973 1.00 41.44 285 HIS A O 1
ATOM 2314 N N . GLY A 1 286 ? -48.232 -27.968 8.472 1.00 35.50 286 GLY A N 1
ATOM 2315 C CA . GLY A 1 286 ? -49.144 -29.074 8.780 1.00 35.50 286 GLY A CA 1
ATOM 2316 C C . GLY A 1 286 ? -48.692 -30.346 8.039 1.00 35.50 286 GLY A C 1
ATOM 2317 O O . GLY A 1 286 ? -47.786 -30.269 7.207 1.00 35.50 286 GLY A O 1
ATOM 2318 N N . PRO A 1 287 ? -49.243 -31.525 8.362 1.00 35.50 287 PRO A N 1
ATOM 2319 C CA . PRO A 1 287 ? -48.605 -32.808 8.089 1.00 35.50 287 PRO A CA 1
ATOM 2320 C C . PRO A 1 287 ? -48.541 -33.085 6.583 1.00 35.50 287 PRO A C 1
ATOM 2322 O O . PRO A 1 287 ? -49.538 -33.449 5.965 1.00 35.50 287 PRO A O 1
ATOM 2325 N N . SER A 1 288 ? -47.360 -32.945 5.985 1.00 32.34 288 SER A N 1
ATOM 2326 C CA . SER A 1 288 ? -47.078 -33.506 4.668 1.00 32.34 288 SER A CA 1
ATOM 2327 C C . SER A 1 288 ? -46.606 -34.953 4.823 1.00 32.34 288 SER A C 1
ATOM 2329 O O . SER A 1 288 ? -45.693 -35.261 5.589 1.00 32.34 288 SER A O 1
ATOM 2331 N N . LYS A 1 289 ? -47.310 -35.841 4.116 1.00 29.09 289 LYS A N 1
ATOM 2332 C CA . LYS A 1 289 ? -47.100 -37.291 4.029 1.00 29.09 289 LYS A CA 1
ATOM 2333 C C . LYS A 1 289 ? -45.669 -37.671 3.586 1.00 29.09 289 LYS A C 1
ATOM 2335 O O . LYS A 1 289 ? -44.999 -36.870 2.936 1.00 29.09 289 LYS A O 1
ATOM 2340 N N . PRO A 1 290 ? -45.218 -38.893 3.932 1.00 37.50 290 PRO A N 1
ATOM 2341 C CA . PRO A 1 290 ? -43.813 -39.291 3.949 1.00 37.50 290 PRO A CA 1
ATOM 2342 C C . PRO A 1 290 ? -43.307 -39.724 2.566 1.00 37.50 290 PRO A C 1
ATOM 2344 O O . PRO A 1 290 ? -43.962 -40.500 1.874 1.00 37.50 290 PRO A O 1
ATOM 2347 N N . GLY A 1 291 ? -42.116 -39.256 2.193 1.00 30.62 291 GLY A N 1
ATOM 2348 C CA . GLY A 1 291 ? -41.337 -39.781 1.071 1.00 30.62 291 GLY A CA 1
ATOM 2349 C C . GLY A 1 291 ? -40.186 -40.642 1.590 1.00 30.62 291 GLY A C 1
ATOM 2350 O O . GLY A 1 291 ? -39.390 -40.151 2.384 1.00 30.62 291 GLY A O 1
ATOM 2351 N N . SER A 1 292 ? -40.172 -41.905 1.149 1.00 34.62 292 SER A N 1
ATOM 2352 C CA . SER A 1 292 ? -39.217 -43.001 1.404 1.00 34.62 292 SER A CA 1
ATOM 2353 C C . SER A 1 292 ? -38.914 -43.334 2.872 1.00 34.62 292 SER A C 1
ATOM 2355 O O . SER A 1 292 ? -38.019 -42.781 3.506 1.00 34.62 292 SER A O 1
ATOM 2357 N N . SER A 1 293 ? -39.658 -44.319 3.378 1.00 40.72 293 SER A N 1
ATOM 2358 C CA . SER A 1 293 ? -39.343 -45.092 4.579 1.00 40.72 293 SER A CA 1
ATOM 2359 C C . SER A 1 293 ? -38.090 -45.945 4.337 1.00 40.72 293 SER A C 1
ATOM 2361 O O . SER A 1 293 ? -38.199 -47.129 4.035 1.00 40.72 293 SER A O 1
ATOM 2363 N N . GLU A 1 294 ? -36.903 -45.360 4.476 1.00 51.53 294 GLU A N 1
ATOM 2364 C CA . GLU A 1 294 ? -35.690 -46.145 4.726 1.00 51.53 294 GLU A CA 1
ATOM 2365 C C . GLU A 1 294 ? -35.784 -46.677 6.159 1.00 51.53 294 GLU A C 1
ATOM 2367 O O . GLU A 1 294 ? -35.854 -45.914 7.129 1.00 51.53 294 GLU A O 1
ATOM 2372 N N . SER A 1 295 ? -35.914 -47.997 6.296 1.00 60.78 295 SER A N 1
ATOM 2373 C CA . SER A 1 295 ? -36.207 -48.619 7.581 1.00 60.78 295 SER A CA 1
ATOM 2374 C C . SER A 1 295 ? -35.012 -48.457 8.529 1.00 60.78 295 SER A C 1
ATOM 2376 O O . SER A 1 295 ? -33.918 -48.967 8.306 1.00 60.78 295 SER A O 1
ATOM 2378 N N . VAL A 1 296 ? -35.195 -47.685 9.601 1.00 70.69 296 VAL A N 1
ATOM 2379 C CA . VAL A 1 296 ? -34.148 -47.444 10.601 1.00 70.69 296 VAL A CA 1
ATOM 2380 C C . VAL A 1 296 ? -34.049 -48.665 11.517 1.00 70.69 296 VAL A C 1
ATOM 2382 O O . VAL A 1 296 ? -34.987 -48.986 12.246 1.00 70.69 296 VAL A O 1
ATOM 2385 N N . GLY A 1 297 ? -32.908 -49.348 11.481 1.00 79.56 297 GLY A N 1
ATOM 2386 C CA . GLY A 1 297 ? -32.533 -50.409 12.408 1.00 79.56 297 GLY A CA 1
ATOM 2387 C C . GLY A 1 297 ? -31.696 -49.892 13.579 1.00 79.56 297 GLY A C 1
ATOM 2388 O O . GLY A 1 297 ? -31.277 -48.734 13.625 1.00 79.56 297 GLY A O 1
ATOM 2389 N N . THR A 1 298 ? -31.429 -50.768 14.541 1.00 84.12 298 THR A N 1
ATOM 2390 C CA . THR A 1 298 ? -30.480 -50.527 15.631 1.00 84.12 298 THR A CA 1
ATOM 2391 C C . THR A 1 298 ? -29.285 -51.465 15.494 1.00 84.12 298 THR A C 1
ATOM 2393 O O . THR A 1 298 ? -29.426 -52.614 15.084 1.00 84.12 298 THR A O 1
ATOM 2396 N N . TYR A 1 299 ? -28.099 -50.966 15.826 1.00 84.56 299 TYR A N 1
ATOM 2397 C CA . TYR A 1 299 ? -26.839 -51.694 15.790 1.00 84.56 299 TYR A CA 1
ATOM 2398 C C . TYR A 1 299 ? -26.116 -51.518 17.126 1.00 84.56 299 TYR A C 1
ATOM 2400 O O . TYR A 1 299 ? -25.955 -50.395 17.605 1.00 84.56 299 TYR A O 1
ATOM 2408 N N . SER A 1 300 ? -25.692 -52.627 17.732 1.00 87.56 300 SER A N 1
ATOM 2409 C CA . SER A 1 300 ? -24.863 -52.610 18.938 1.00 87.56 300 SER A CA 1
ATOM 2410 C C . SER A 1 300 ? -23.394 -52.574 18.537 1.00 87.56 300 SER A C 1
ATOM 2412 O O . SER A 1 300 ? -22.898 -53.520 17.926 1.00 87.56 300 SER A O 1
ATOM 2414 N N . VAL A 1 301 ? -22.710 -51.492 18.905 1.00 85.75 301 VAL A N 1
ATOM 2415 C CA . VAL A 1 301 ? -21.284 -51.262 18.642 1.00 85.75 301 VAL A CA 1
ATOM 2416 C C . VAL A 1 301 ? -20.457 -52.438 19.169 1.00 85.75 301 VAL A C 1
ATOM 2418 O O . VAL A 1 301 ? -20.586 -52.809 20.335 1.00 85.75 301 VAL A O 1
ATOM 2421 N N . GLN A 1 302 ? -19.608 -53.024 18.327 1.00 77.75 302 GLN A N 1
ATOM 2422 C CA . GLN A 1 302 ? -18.722 -54.131 18.698 1.00 77.75 302 GLN A CA 1
ATOM 2423 C C . GLN A 1 302 ? -17.325 -53.619 19.092 1.00 77.75 302 GLN A C 1
ATOM 2425 O O . GLN A 1 302 ? -16.942 -52.506 18.710 1.00 77.75 302 GLN A O 1
ATOM 2430 N N . PRO A 1 303 ? -16.529 -54.396 19.851 1.00 71.38 303 PRO A N 1
ATOM 2431 C CA . PRO A 1 303 ? -15.126 -54.074 20.103 1.00 71.38 303 PRO A CA 1
ATOM 2432 C C . PRO A 1 303 ? -14.354 -53.846 18.793 1.00 71.38 303 PRO A C 1
ATOM 2434 O O . PRO A 1 303 ? -14.318 -54.716 17.929 1.00 71.38 303 PRO A O 1
ATOM 2437 N N . GLY A 1 304 ? -13.750 -52.662 18.647 1.00 68.19 304 GLY A N 1
ATOM 2438 C CA . GLY A 1 304 ? -12.992 -52.266 17.451 1.00 68.19 304 GLY A CA 1
ATOM 2439 C C . GLY A 1 304 ? -13.779 -51.471 16.400 1.00 68.19 304 GLY A C 1
ATOM 2440 O O . GLY A 1 304 ? -13.186 -51.020 15.421 1.00 68.19 304 GLY A O 1
ATOM 2441 N N . ASP A 1 305 ? -15.082 -51.244 16.592 1.00 76.31 305 ASP A N 1
ATOM 2442 C CA . ASP A 1 305 ? -15.867 -50.412 15.680 1.00 76.31 305 ASP A CA 1
ATOM 2443 C C . ASP A 1 305 ? -15.542 -48.910 15.810 1.00 76.31 305 ASP A C 1
ATOM 2445 O O . ASP A 1 305 ? -15.284 -48.375 16.888 1.00 76.31 305 ASP A O 1
ATOM 2449 N N . THR A 1 306 ? -15.643 -48.203 14.683 1.00 81.50 306 THR A N 1
ATOM 2450 C CA . THR A 1 306 ? -15.613 -46.738 14.588 1.00 81.50 306 THR A CA 1
ATOM 2451 C C . THR A 1 306 ? -16.898 -46.245 13.919 1.00 81.50 306 THR A C 1
ATOM 2453 O O . THR A 1 306 ? -17.513 -46.964 13.133 1.00 81.50 306 THR A O 1
ATOM 2456 N N . LEU A 1 307 ? -17.297 -44.990 14.159 1.00 81.00 307 LEU A N 1
ATOM 2457 C CA . LEU A 1 307 ? -18.466 -44.394 13.486 1.00 81.00 307 LEU A CA 1
ATOM 2458 C C . LEU A 1 307 ? -18.358 -44.487 11.954 1.00 81.00 307 LEU A C 1
ATOM 2460 O O . LEU A 1 307 ? -19.350 -44.718 11.266 1.00 81.00 307 LEU A O 1
ATOM 2464 N N . PHE A 1 308 ? -17.137 -44.387 11.421 1.00 82.44 308 PHE A N 1
ATOM 2465 C CA . PHE A 1 308 ? -16.868 -44.565 9.998 1.00 82.44 308 PHE A CA 1
ATOM 2466 C C . PHE A 1 308 ? -17.044 -46.019 9.531 1.00 82.44 308 PHE A C 1
ATOM 2468 O O . PHE A 1 308 ? -17.685 -46.247 8.504 1.00 82.44 308 PHE A O 1
ATOM 2475 N N . SER A 1 309 ? -16.519 -47.009 10.268 1.00 79.94 309 SER A N 1
ATOM 2476 C CA . SER A 1 309 ? -16.662 -48.423 9.888 1.00 79.94 309 SER A CA 1
ATOM 2477 C C . SER A 1 309 ? -18.115 -48.890 9.952 1.00 79.94 309 SER A C 1
ATOM 2479 O O . SER A 1 309 ? -18.536 -49.654 9.084 1.00 79.94 309 SER A O 1
ATOM 2481 N N . ILE A 1 310 ? -18.903 -48.376 10.903 1.00 85.06 310 ILE A N 1
ATOM 2482 C CA . ILE A 1 310 ? -20.333 -48.684 11.010 1.00 85.06 310 ILE A CA 1
ATOM 2483 C C . ILE A 1 310 ? -21.120 -48.030 9.867 1.00 85.06 310 ILE A C 1
ATOM 2485 O O . ILE A 1 310 ? -21.887 -48.715 9.193 1.00 85.06 310 ILE A O 1
ATOM 2489 N N . ALA A 1 311 ? -20.888 -46.743 9.575 1.00 85.00 311 ALA A N 1
ATOM 2490 C CA . ALA A 1 311 ? -21.549 -46.063 8.456 1.00 85.00 311 ALA A CA 1
ATOM 2491 C C . ALA A 1 311 ? -21.278 -46.783 7.124 1.00 85.00 311 ALA A C 1
ATOM 2493 O O . ALA A 1 311 ? -22.201 -47.080 6.367 1.00 85.00 311 ALA A O 1
ATOM 2494 N N . LYS A 1 312 ? -20.012 -47.155 6.885 1.00 83.50 312 LYS A N 1
ATOM 2495 C CA . LYS A 1 312 ? -19.600 -47.905 5.693 1.00 83.50 312 LYS A CA 1
ATOM 2496 C C . LYS A 1 312 ? -20.255 -49.287 5.623 1.00 83.50 312 LYS A C 1
ATOM 2498 O O . LYS A 1 312 ? -20.706 -49.677 4.550 1.00 83.50 312 LYS A O 1
ATOM 2503 N N . ARG A 1 313 ? -20.334 -50.016 6.744 1.00 84.19 313 ARG A N 1
ATOM 2504 C CA . ARG A 1 313 ? -20.967 -51.346 6.817 1.00 84.19 313 ARG A CA 1
ATOM 2505 C C . ARG A 1 313 ? -22.449 -51.294 6.448 1.00 84.19 313 ARG A C 1
ATOM 2507 O O . ARG A 1 313 ? -22.924 -52.168 5.734 1.00 84.19 313 ARG A O 1
ATOM 2514 N N . HIS A 1 314 ? -23.142 -50.246 6.883 1.00 83.00 314 HIS A N 1
ATOM 2515 C CA . HIS A 1 314 ? -24.564 -50.037 6.607 1.00 83.00 314 HIS A CA 1
ATOM 2516 C C . HIS A 1 314 ? -24.835 -49.262 5.308 1.00 83.00 314 HIS A C 1
ATOM 2518 O O . HIS A 1 314 ? -25.976 -48.922 5.025 1.00 83.00 314 HIS A O 1
ATOM 2524 N N . GLY A 1 315 ? -23.806 -48.991 4.494 1.00 80.00 315 GLY A N 1
ATOM 2525 C CA . GLY A 1 315 ? -23.965 -48.314 3.204 1.00 80.00 315 GLY A CA 1
ATOM 2526 C C . GLY A 1 315 ? -24.433 -46.858 3.301 1.00 80.00 315 GLY A C 1
ATOM 2527 O O . GLY A 1 315 ? -24.846 -46.290 2.295 1.00 80.00 315 GLY A O 1
ATOM 2528 N N . MET A 1 316 ? -24.347 -46.241 4.482 1.00 84.94 316 MET A N 1
ATOM 2529 C CA . MET A 1 316 ? -24.812 -44.878 4.729 1.00 84.94 316 MET A CA 1
ATOM 2530 C C . MET A 1 316 ? -23.642 -43.894 4.839 1.00 84.94 316 MET A C 1
ATOM 2532 O O . MET A 1 316 ? -22.519 -44.245 5.208 1.00 84.94 316 MET A O 1
ATOM 2536 N N . LYS A 1 317 ? -23.888 -42.617 4.528 1.00 86.56 317 LYS A N 1
ATOM 2537 C CA . LYS A 1 317 ? -22.869 -41.569 4.700 1.00 86.56 317 LYS A CA 1
ATOM 2538 C C . LYS A 1 317 ? -22.590 -41.349 6.189 1.00 86.56 317 LYS A C 1
ATOM 2540 O O . LYS A 1 317 ? -23.526 -41.296 6.981 1.00 86.56 317 LYS A O 1
ATOM 2545 N N . LEU A 1 318 ? -21.327 -41.114 6.563 1.00 80.44 318 LEU A N 1
ATOM 2546 C CA . LEU A 1 318 ? -20.949 -40.825 7.956 1.00 80.44 318 LEU A CA 1
ATOM 2547 C C . LEU A 1 318 ? -21.790 -39.684 8.545 1.00 80.44 318 LEU A C 1
ATOM 2549 O O . LEU A 1 318 ? -22.381 -39.850 9.604 1.00 80.44 318 LEU A O 1
ATOM 2553 N N . GLN A 1 319 ? -21.936 -38.575 7.812 1.00 81.12 319 GLN A N 1
ATOM 2554 C CA . GLN A 1 319 ? -22.759 -37.443 8.249 1.00 81.12 319 GLN A CA 1
ATOM 2555 C C . GLN A 1 319 ? -24.209 -37.849 8.550 1.00 81.12 319 GLN A C 1
ATOM 2557 O O . GLN A 1 319 ? -24.807 -37.350 9.495 1.00 81.12 319 GLN A O 1
ATOM 2562 N N . ARG A 1 320 ? -24.764 -38.796 7.786 1.00 84.50 320 ARG A N 1
ATOM 2563 C CA . ARG A 1 320 ? -26.125 -39.293 7.983 1.00 84.50 320 ARG A CA 1
ATOM 2564 C C . ARG A 1 320 ? -26.241 -40.143 9.249 1.00 84.50 320 ARG A C 1
ATOM 2566 O O . ARG A 1 320 ? -27.196 -39.965 9.998 1.00 84.50 320 ARG A O 1
ATOM 2573 N N . LEU A 1 321 ? -25.259 -41.007 9.519 1.00 83.44 321 LEU A N 1
ATOM 2574 C CA . LEU A 1 321 ? -25.182 -41.774 10.768 1.00 83.44 321 LEU A CA 1
ATOM 2575 C C . LEU A 1 321 ? -25.072 -40.844 11.988 1.00 83.44 321 LEU A C 1
ATOM 2577 O O . LEU A 1 321 ? -25.739 -41.067 12.999 1.00 83.44 321 LEU A O 1
ATOM 2581 N N . LEU A 1 322 ? -24.254 -39.795 11.877 1.00 83.88 322 LEU A N 1
ATOM 2582 C CA . LEU A 1 322 ? -24.084 -38.773 12.910 1.00 83.88 322 LEU A CA 1
ATOM 2583 C C . LEU A 1 322 ? -25.395 -38.027 13.175 1.00 83.88 322 LEU A C 1
ATOM 2585 O O . LEU A 1 322 ? -25.843 -37.964 14.318 1.00 83.88 322 LEU A O 1
ATOM 2589 N N . ASP A 1 323 ? -26.057 -37.551 12.118 1.00 81.44 323 ASP A N 1
ATOM 2590 C CA . ASP A 1 323 ? -27.334 -36.841 12.211 1.00 81.44 323 ASP A CA 1
ATOM 2591 C C . ASP A 1 323 ? -28.444 -37.729 12.809 1.00 81.44 323 ASP A C 1
ATOM 2593 O O . ASP A 1 323 ? -29.246 -37.258 13.616 1.00 81.44 323 ASP A O 1
ATOM 2597 N N . LEU A 1 324 ? -28.475 -39.023 12.459 1.00 81.81 324 LEU A N 1
ATOM 2598 C CA . LEU A 1 324 ? -29.469 -39.991 12.942 1.00 81.81 324 LEU A CA 1
ATOM 2599 C C . LEU A 1 324 ? -29.327 -40.299 14.444 1.00 81.81 324 LEU A C 1
ATOM 2601 O O . LEU A 1 324 ? -30.313 -40.636 15.104 1.00 81.81 324 LEU A O 1
ATOM 2605 N N . ASN A 1 325 ? -28.113 -40.163 14.983 1.00 80.25 325 ASN A N 1
ATOM 2606 C CA . ASN A 1 325 ? -27.785 -40.460 16.379 1.00 80.25 325 ASN A CA 1
ATOM 2607 C C . ASN A 1 325 ? -27.485 -39.220 17.229 1.00 80.25 325 ASN A C 1
ATOM 2609 O O . ASN A 1 325 ? -27.237 -39.355 18.425 1.00 80.25 325 ASN A O 1
ATOM 2613 N N . GLY A 1 326 ? -27.497 -38.024 16.634 1.00 80.31 326 GLY A N 1
ATOM 2614 C CA . GLY A 1 326 ? -27.108 -36.788 17.312 1.00 80.31 326 GLY A CA 1
ATOM 2615 C C . GLY A 1 326 ? -25.649 -36.785 17.781 1.00 80.31 326 GLY A C 1
ATOM 2616 O O . GLY A 1 326 ? -25.357 -36.226 18.835 1.00 80.31 326 GLY A O 1
ATOM 2617 N N . LEU A 1 327 ? -24.753 -37.435 17.032 1.00 79.06 327 LEU A N 1
ATOM 2618 C CA . LEU A 1 327 ? -23.325 -37.541 17.343 1.00 79.06 327 LEU A CA 1
ATOM 2619 C C . LEU A 1 327 ? -22.505 -36.542 16.508 1.00 79.06 327 LEU A C 1
ATOM 2621 O O . LEU A 1 327 ? -22.906 -36.146 15.418 1.00 79.06 327 LEU A O 1
ATOM 2625 N N . GLU A 1 328 ? -21.338 -36.152 17.010 1.00 77.81 328 GLU A N 1
ATOM 2626 C CA . GLU A 1 328 ? -20.319 -35.376 16.283 1.00 77.81 328 GLU A CA 1
ATOM 2627 C C . GLU A 1 328 ? -19.196 -36.305 15.769 1.00 77.81 328 GLU A C 1
ATOM 2629 O O . GLU A 1 328 ? -19.018 -37.404 16.291 1.00 77.81 328 GLU A O 1
ATOM 2634 N N . GLU A 1 329 ? -18.394 -35.882 14.781 1.00 68.31 329 GLU A N 1
ATOM 2635 C CA . GLU A 1 329 ? -17.298 -36.703 14.210 1.00 68.31 329 GLU A CA 1
ATOM 2636 C C . GLU A 1 329 ? -16.259 -37.172 15.247 1.00 68.31 329 GLU A C 1
ATOM 2638 O O . GLU A 1 329 ? -15.628 -38.211 15.074 1.00 68.31 329 GLU A O 1
ATOM 2643 N N . ASN A 1 330 ? -16.091 -36.419 16.335 1.00 71.69 330 ASN A N 1
ATOM 2644 C CA . ASN A 1 330 ? -15.187 -36.722 17.447 1.00 71.69 330 ASN A CA 1
ATOM 2645 C C . ASN A 1 330 ? -15.875 -37.462 18.611 1.00 71.69 330 ASN A C 1
ATOM 2647 O O . ASN A 1 330 ? -15.262 -37.644 19.665 1.00 71.69 330 ASN A O 1
ATOM 2651 N N . SER A 1 331 ? -17.148 -37.841 18.465 1.00 74.12 331 SER A N 1
ATOM 2652 C CA . SER A 1 331 ? -17.885 -38.539 19.515 1.00 74.12 331 SER A CA 1
ATOM 2653 C C . SER A 1 331 ? -17.319 -39.941 19.715 1.00 74.12 331 SER A C 1
ATOM 2655 O O . SER A 1 331 ? -17.244 -40.738 18.781 1.00 74.12 331 SER A O 1
ATOM 2657 N N . ALA A 1 332 ? -16.929 -40.255 20.949 1.00 74.38 332 ALA A N 1
ATOM 2658 C CA . ALA A 1 332 ? -16.466 -41.589 21.303 1.00 74.38 332 ALA A CA 1
ATOM 2659 C C . ALA A 1 332 ? -17.658 -42.550 21.411 1.00 74.38 332 ALA A C 1
ATOM 2661 O O . ALA A 1 332 ? -18.620 -42.267 22.127 1.00 74.38 332 ALA A O 1
ATOM 2662 N N . ILE A 1 333 ? -17.565 -43.695 20.733 1.00 78.75 333 ILE A N 1
ATOM 2663 C CA . ILE A 1 333 ? -18.498 -44.816 20.891 1.00 78.75 333 ILE A CA 1
ATOM 2664 C C . ILE A 1 333 ? -17.860 -45.921 21.729 1.00 78.75 333 ILE A C 1
ATOM 2666 O O . ILE A 1 333 ? -16.641 -46.100 21.705 1.00 78.75 333 ILE A O 1
ATOM 2670 N N . ARG A 1 334 ? -18.674 -46.650 22.495 1.00 75.81 334 ARG A N 1
ATOM 2671 C CA . ARG A 1 334 ? -18.217 -47.762 23.343 1.00 75.81 334 ARG A CA 1
ATOM 2672 C C . ARG A 1 334 ? -18.818 -49.088 22.880 1.00 75.81 334 ARG A C 1
ATOM 2674 O O . ARG A 1 334 ? -19.972 -49.089 22.455 1.00 75.81 334 ARG A O 1
ATOM 2681 N N . PRO A 1 335 ? -18.099 -50.216 23.011 1.00 70.88 335 PRO A N 1
ATOM 2682 C CA . PRO A 1 335 ? -18.686 -51.533 22.792 1.00 70.88 335 PRO A CA 1
ATOM 2683 C C . PRO A 1 335 ? -19.955 -51.728 23.638 1.00 70.88 335 PRO A C 1
ATOM 2685 O O . PRO A 1 335 ? -19.985 -51.347 24.808 1.00 70.88 335 PRO A O 1
ATOM 2688 N N . GLY A 1 336 ? -21.010 -52.271 23.031 1.00 68.62 336 GLY A N 1
ATOM 2689 C CA . GLY A 1 336 ? -22.343 -52.428 23.623 1.00 68.62 336 GLY A CA 1
ATOM 2690 C C . GLY A 1 336 ? -23.262 -51.206 23.490 1.00 68.62 336 GLY A C 1
ATOM 2691 O O . GLY A 1 336 ? -24.447 -51.293 23.807 1.00 68.62 336 GLY A O 1
ATOM 2692 N N . GLN A 1 337 ? -22.762 -50.061 23.010 1.00 81.31 337 GLN A N 1
ATOM 2693 C CA . GLN A 1 337 ? -23.600 -48.891 22.751 1.00 81.31 337 GLN A CA 1
ATOM 2694 C C . GLN A 1 337 ? -24.528 -49.155 21.562 1.00 81.31 337 GLN A C 1
ATOM 2696 O O . GLN A 1 337 ? -24.072 -49.514 20.480 1.00 81.31 337 GLN A O 1
ATOM 2701 N N . VAL A 1 338 ? -25.830 -48.933 21.740 1.00 83.00 338 VAL A N 1
ATOM 2702 C CA . VAL A 1 338 ? -26.812 -49.084 20.661 1.00 83.00 338 VAL A CA 1
ATOM 2703 C C . VAL A 1 338 ? -26.932 -47.772 19.894 1.00 83.00 338 VAL A C 1
ATOM 2705 O O . VAL A 1 338 ? -27.268 -46.738 20.473 1.00 83.00 338 VAL A O 1
ATOM 2708 N N . ILE A 1 339 ? -26.684 -47.817 18.587 1.00 86.38 339 ILE A N 1
ATOM 2709 C CA . ILE A 1 339 ? -26.862 -46.689 17.672 1.00 86.38 339 ILE A CA 1
ATOM 2710 C C . ILE A 1 339 ? -27.850 -47.050 16.563 1.00 86.38 339 ILE A C 1
ATOM 2712 O O . ILE A 1 339 ? -28.006 -48.207 16.184 1.00 86.38 339 ILE A O 1
ATOM 2716 N N . ARG A 1 340 ? -28.563 -46.053 16.057 1.00 88.75 340 ARG A N 1
ATOM 2717 C CA . ARG A 1 340 ? -29.512 -46.169 14.953 1.00 88.75 340 ARG A CA 1
ATOM 2718 C C . ARG A 1 340 ? -28.760 -46.162 13.628 1.00 88.75 340 ARG A C 1
ATOM 2720 O O . ARG A 1 340 ? -27.898 -45.315 13.416 1.00 88.75 340 ARG A O 1
ATOM 2727 N N . VAL A 1 341 ? -29.095 -47.083 12.743 1.00 88.94 341 VAL A N 1
ATOM 2728 C CA . VAL A 1 341 ? -28.490 -47.240 11.415 1.00 88.94 341 VAL A CA 1
ATOM 2729 C C . VAL A 1 341 ? -29.602 -47.416 10.389 1.00 88.94 341 VAL A C 1
ATOM 2731 O O . VAL A 1 341 ? -30.683 -47.891 10.726 1.00 88.94 341 VAL A O 1
ATOM 2734 N N . GLU A 1 342 ? -29.368 -47.042 9.140 1.00 86.00 342 GLU A N 1
ATOM 2735 C CA . GLU A 1 342 ? -30.292 -47.403 8.061 1.00 86.00 342 GLU A CA 1
ATOM 2736 C C . GLU A 1 342 ? -30.137 -48.907 7.768 1.00 86.00 342 GLU A C 1
ATOM 2738 O O . GLU A 1 342 ? -29.020 -49.442 7.750 1.00 86.00 342 GLU A O 1
ATOM 2743 N N . ARG A 1 343 ? -31.257 -49.630 7.630 1.00 69.81 343 ARG A N 1
ATOM 2744 C CA . ARG A 1 343 ? -31.223 -50.996 7.107 1.00 69.81 343 ARG A CA 1
ATOM 2745 C C . ARG A 1 343 ? -30.964 -50.912 5.614 1.00 69.81 343 ARG A C 1
ATOM 2747 O O . ARG A 1 343 ? -31.564 -50.108 4.907 1.00 69.81 343 ARG A O 1
ATOM 2754 N N . LYS A 1 344 ? -30.063 -51.770 5.168 1.00 59.41 344 LYS A N 1
ATOM 2755 C CA . LYS A 1 344 ? -29.903 -52.087 3.762 1.00 59.41 344 LYS A CA 1
ATOM 2756 C C . LYS A 1 344 ? -30.870 -53.237 3.484 1.00 59.41 344 LYS A C 1
ATOM 2758 O O . LYS A 1 344 ? -30.801 -54.223 4.218 1.00 59.41 344 LYS A O 1
ATOM 2763 N N . ASP A 1 345 ? -31.780 -53.062 2.531 1.00 50.91 345 ASP A N 1
ATOM 2764 C CA . ASP A 1 345 ? -32.560 -54.185 1.996 1.00 50.91 345 ASP A CA 1
ATOM 2765 C C . ASP A 1 345 ? -31.637 -55.190 1.290 1.00 50.91 345 ASP A C 1
ATOM 2767 O O . ASP A 1 345 ? -30.626 -54.746 0.679 1.00 50.91 345 ASP A O 1
#

Radius of gyration: 34.43 Å; chains: 1; bounding box: 90×78×74 Å

pLDDT: mean 80.95, std 16.29, range [29.09, 96.38]

Foldseek 3Di:
DVVQLVVLCVVQVDNLLSQLCVVPNPVQSVVQVVVVVDPDRDDCVNCLVVGDPVSNVRSVVVVVVVVCVVPVVVVPDDDDDDDDPADWDWAKDQAKDALVVVCVQLVHDSVQQCVQCVVPVVSIDDHGIDTRIDHPPSNVSNVVVVPDDHDDPPDQDWDKDQAAPPDALVNVCVVQVHDSVQQCVVQVHDNPDDDDHRDIGTHGHPVVVVVVVCVVVPPPPPPDPQDWDKDFDAVPDWLVNVCVLQVHDSVVQCVQAVHPDRDDDGRDITTTGHDVVRVVVVVPDDDDDDDDCQDKDKDFDAPPDDLVNQCVVQVHDSVVQCVQFVHDNPDDDDGRDIGIGGHDD